Protein AF-A0A7S2M1K3-F1 (afdb_monomer_lite)

Secondary structure (DSSP, 8-state):
-----------------------------------------SHHHHHHHHHHHHT--HHHHHHHHTS-HHHHHHHHHTT--SGGGHHHHHHHHHHHHHHHHHHHHHT--HHHHHHHHHHHHHHHHHHHHHHHHHHHHHHHHHTT------HHHHHHHHHHHHHHHHHHHHHHHHHHHHHHHHHHHHHT-

Foldseek 3Di:
DDDDDDDDDDDDDDDDDDDDDDDDDDDDDDPPPPPPPPPQQDPLLVLLVVCVVVVASPVSVVVLVVDDPVVLLVSLLSLAVDDVRCVRSLVSLQSVLVNLLVVLVVLPPLVVSVVSVVSNCVNCVVVLVVLVVVLVVVVVVVVPDDDDDDPVSVSSVSSNVSVVSSVVSNVVSVVVVVVVVVVVVVVVD

pLDDT: mean 80.87, std 21.19, range [33.31, 97.69]

Organism: NCBI:txid267567

Sequence (189 aa):
DDADNNAGNTSEEVSDEATQAQTDEVEPTKATKRRKVVHHRSKLADLLQNCSDEGSYSEVTRYLSSMGPSSIDVEISSLCYGAHDLDDGLHLLHLASLWLVEACESNQSFEAVNAYLHRFLHVHSNIIIQIDTDVKEDDEKENLTEDEEDPQKLKLKEFAHTIAQLRQKQKAASNRLQGKMQHTICLLR

Structure (mmCIF, N/CA/C/O backbone):
data_AF-A0A7S2M1K3-F1
#
_entry.id   AF-A0A7S2M1K3-F1
#
loop_
_atom_site.group_PDB
_atom_site.id
_atom_site.type_symbol
_atom_site.label_atom_id
_atom_site.label_alt_id
_atom_site.label_comp_id
_atom_site.label_asym_id
_atom_site.label_entity_id
_atom_site.label_seq_id
_atom_site.pdbx_PDB_ins_code
_atom_site.Cartn_x
_atom_site.Cartn_y
_atom_site.Cartn_z
_atom_site.occupancy
_atom_site.B_iso_or_equiv
_atom_site.auth_seq_id
_atom_site.auth_comp_id
_atom_site.auth_asym_id
_atom_site.auth_atom_id
_atom_site.pdbx_PDB_model_num
ATOM 1 N N . ASP A 1 1 ? 27.995 -61.660 18.990 1.00 45.41 1 ASP A N 1
ATOM 2 C CA . ASP A 1 1 ? 27.008 -62.723 19.239 1.00 45.41 1 ASP A CA 1
ATOM 3 C C . ASP A 1 1 ? 25.721 -62.002 19.615 1.00 45.41 1 ASP A C 1
ATOM 5 O O . ASP A 1 1 ? 25.680 -61.429 20.691 1.00 45.41 1 ASP A O 1
ATOM 9 N N . ASP A 1 2 ? 24.778 -61.701 18.723 1.00 49.31 2 ASP A N 1
ATOM 10 C CA . ASP A 1 2 ? 24.209 -62.502 17.634 1.00 49.31 2 ASP A CA 1
ATOM 11 C C . ASP A 1 2 ? 24.162 -61.779 16.274 1.00 49.31 2 ASP A C 1
ATOM 13 O O . ASP A 1 2 ? 24.132 -60.551 16.188 1.00 49.31 2 ASP A O 1
ATOM 17 N N . ALA A 1 3 ? 24.162 -62.589 15.216 1.00 49.06 3 ALA A N 1
ATOM 18 C CA . ALA A 1 3 ? 24.036 -62.236 13.808 1.00 49.06 3 ALA A CA 1
ATOM 19 C C . ALA A 1 3 ? 22.765 -62.885 13.228 1.00 49.06 3 ALA A C 1
ATOM 21 O O . ALA A 1 3 ? 22.447 -63.994 13.632 1.00 49.06 3 ALA A O 1
ATOM 22 N N . ASP A 1 4 ? 22.096 -62.207 12.287 1.00 54.78 4 ASP A N 1
ATOM 23 C CA . ASP A 1 4 ? 21.253 -62.750 11.193 1.00 54.78 4 ASP A CA 1
ATOM 24 C C . ASP A 1 4 ? 20.706 -61.527 10.413 1.00 54.78 4 ASP A C 1
ATOM 26 O O . ASP A 1 4 ? 20.073 -60.662 11.008 1.00 54.78 4 ASP A O 1
ATOM 30 N N . ASN A 1 5 ? 21.024 -61.201 9.152 1.00 46.12 5 ASN A N 1
ATOM 31 C CA . ASN A 1 5 ? 21.181 -61.948 7.897 1.00 46.12 5 ASN A CA 1
ATOM 32 C C . ASN A 1 5 ? 19.859 -62.562 7.390 1.00 46.12 5 ASN A C 1
ATOM 34 O O . ASN A 1 5 ? 19.462 -63.603 7.886 1.00 46.12 5 ASN A O 1
ATOM 38 N N . ASN A 1 6 ? 19.213 -61.959 6.372 1.00 49.00 6 ASN A N 1
ATOM 39 C CA . ASN A 1 6 ? 18.696 -62.707 5.211 1.00 49.00 6 ASN A CA 1
ATOM 40 C C . ASN A 1 6 ? 18.251 -61.812 4.027 1.00 49.00 6 ASN A C 1
ATOM 42 O O . ASN A 1 6 ? 17.693 -60.732 4.205 1.00 49.00 6 ASN A O 1
ATOM 46 N N . ALA A 1 7 ? 18.514 -62.348 2.835 1.00 42.06 7 ALA A N 1
ATOM 47 C CA . ALA A 1 7 ? 18.326 -61.902 1.453 1.00 42.06 7 ALA A CA 1
ATOM 48 C C . ALA A 1 7 ? 16.846 -61.651 1.058 1.00 42.06 7 ALA A C 1
ATOM 50 O O . ALA A 1 7 ? 15.939 -62.091 1.751 1.00 42.06 7 ALA A O 1
ATOM 51 N N . GLY A 1 8 ? 16.474 -60.946 -0.019 1.00 36.59 8 GLY A N 1
ATOM 52 C CA . GLY A 1 8 ? 17.084 -60.829 -1.348 1.00 36.59 8 GLY A CA 1
ATOM 53 C C . GLY A 1 8 ? 16.521 -61.897 -2.305 1.00 36.59 8 GLY A C 1
ATOM 54 O O . GLY A 1 8 ? 16.973 -63.033 -2.246 1.00 36.59 8 GLY A O 1
ATOM 55 N N . ASN A 1 9 ? 15.549 -61.538 -3.163 1.00 41.50 9 ASN A N 1
ATOM 56 C CA . ASN A 1 9 ? 15.177 -62.261 -4.402 1.00 41.50 9 ASN A CA 1
ATOM 57 C C . ASN A 1 9 ? 14.326 -61.308 -5.306 1.00 41.50 9 ASN A C 1
ATOM 59 O O . ASN A 1 9 ? 13.315 -60.827 -4.800 1.00 41.50 9 ASN A O 1
ATOM 63 N N . THR A 1 10 ? 14.707 -60.765 -6.485 1.00 39.47 10 THR A N 1
ATOM 64 C CA . THR A 1 10 ? 14.913 -61.330 -7.863 1.00 39.47 10 THR A CA 1
ATOM 65 C C . THR A 1 10 ? 13.768 -62.244 -8.336 1.00 39.47 10 THR A C 1
ATOM 67 O O . THR A 1 10 ? 13.364 -63.092 -7.551 1.00 39.47 10 THR A O 1
ATOM 70 N N . SER A 1 11 ? 13.152 -62.208 -9.533 1.00 42.38 11 SER A N 1
ATOM 71 C CA . SER A 1 11 ? 13.219 -61.509 -10.850 1.00 42.38 11 SER A CA 1
ATOM 72 C C . SER A 1 11 ? 11.851 -61.808 -11.564 1.00 42.38 11 SER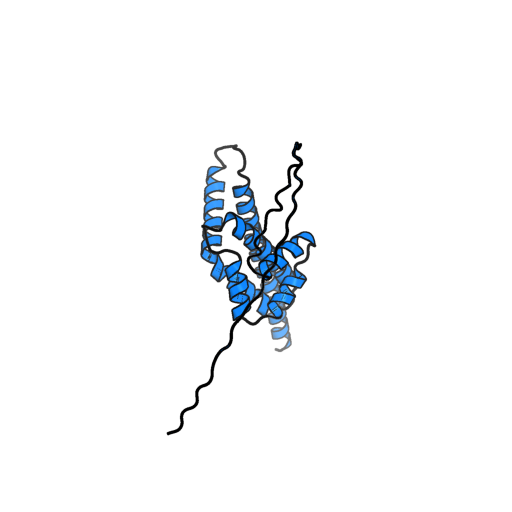 A C 1
ATOM 74 O O . SER A 1 11 ? 11.141 -62.678 -11.072 1.00 42.38 11 SER A O 1
ATOM 76 N N . GLU A 1 12 ? 11.297 -61.119 -12.580 1.00 39.78 12 GLU A N 1
ATOM 77 C CA . GLU A 1 12 ? 11.575 -61.073 -14.046 1.00 39.78 12 GLU A CA 1
ATOM 78 C C . GLU A 1 12 ? 10.248 -61.228 -14.857 1.00 39.78 12 GLU A C 1
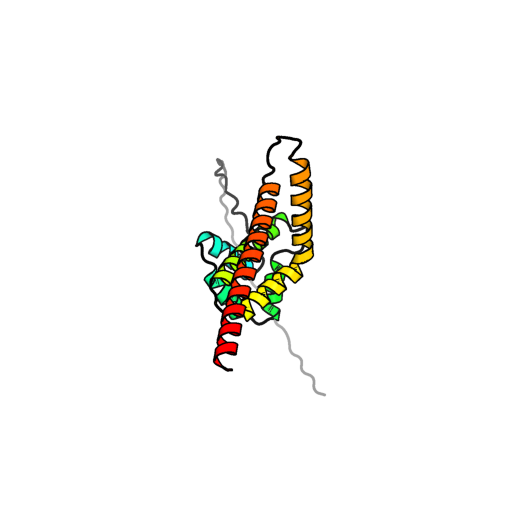ATOM 80 O O . GLU A 1 12 ? 9.238 -61.607 -14.274 1.00 39.78 12 GLU A O 1
ATOM 85 N N . GLU A 1 13 ? 10.317 -60.980 -16.184 1.00 38.31 13 GLU A N 1
ATOM 86 C CA . GLU A 1 13 ? 9.308 -61.084 -17.288 1.00 38.31 13 GLU A CA 1
ATOM 87 C C . GLU A 1 13 ? 8.465 -59.809 -17.552 1.00 38.31 13 GLU A C 1
ATOM 89 O O . GLU A 1 13 ? 7.648 -59.422 -16.724 1.00 38.31 13 GLU A O 1
ATOM 94 N N . VAL A 1 14 ? 8.640 -58.968 -18.595 1.00 41.59 14 VAL A N 1
ATOM 95 C CA . VAL A 1 14 ? 8.961 -59.038 -20.055 1.00 41.59 14 VAL A CA 1
ATOM 96 C C . VAL A 1 14 ? 7.827 -59.569 -20.949 1.00 41.59 14 VAL A C 1
ATOM 98 O O . VAL A 1 14 ? 7.481 -60.738 -20.832 1.00 41.59 14 VAL A O 1
ATOM 101 N N . SER A 1 15 ? 7.319 -58.711 -21.861 1.00 37.47 15 SER A N 1
ATOM 102 C CA . SER A 1 15 ? 6.839 -58.935 -23.264 1.00 37.47 15 SER A CA 1
ATOM 103 C C . SER A 1 15 ? 6.013 -57.698 -23.710 1.00 37.47 15 SER A C 1
ATOM 105 O O . SER A 1 15 ? 4.974 -57.429 -23.114 1.00 37.47 15 SER A O 1
ATOM 107 N N . ASP A 1 16 ? 6.534 -56.737 -24.486 1.00 34.78 16 ASP A N 1
ATOM 108 C CA . ASP A 1 16 ? 6.567 -56.626 -25.968 1.00 34.78 16 ASP A CA 1
ATOM 109 C C . ASP A 1 16 ? 5.233 -56.879 -26.708 1.00 34.78 16 ASP A C 1
ATOM 111 O O . ASP A 1 16 ? 4.761 -58.006 -26.730 1.00 34.78 16 ASP A O 1
ATOM 115 N N . GLU A 1 17 ? 4.656 -55.848 -27.357 1.00 34.38 17 GLU A N 1
ATOM 116 C CA . GLU A 1 17 ? 4.595 -55.736 -28.835 1.00 34.38 17 GLU A CA 1
ATOM 117 C C . GLU A 1 17 ? 3.976 -54.405 -29.333 1.00 34.38 17 GLU A C 1
ATOM 119 O O . GLU A 1 17 ? 3.130 -53.781 -28.693 1.00 34.38 17 GLU A O 1
ATOM 124 N N . ALA A 1 18 ? 4.457 -53.970 -30.499 1.00 39.91 18 ALA A N 1
ATOM 125 C CA . ALA A 1 18 ? 4.274 -52.676 -31.154 1.00 39.91 18 ALA A CA 1
ATOM 126 C C . ALA A 1 18 ? 3.024 -52.585 -32.058 1.00 39.91 18 ALA A C 1
ATOM 128 O O . ALA A 1 18 ? 2.452 -53.607 -32.423 1.00 39.91 18 ALA A O 1
ATOM 129 N N . THR A 1 19 ? 2.656 -51.373 -32.516 1.00 33.31 19 THR A N 1
ATOM 130 C CA . THR A 1 19 ? 2.552 -51.006 -33.957 1.00 33.31 19 THR A CA 1
ATOM 131 C C . THR A 1 19 ? 2.156 -49.525 -34.141 1.00 33.31 19 THR A C 1
ATOM 133 O O . THR A 1 19 ? 1.244 -49.014 -33.497 1.00 33.31 19 THR A O 1
ATOM 136 N N . GLN A 1 20 ? 2.889 -48.851 -35.035 1.00 38.69 20 GLN A N 1
ATOM 137 C CA . GLN A 1 20 ? 2.790 -47.456 -35.488 1.00 38.69 20 GLN A CA 1
ATOM 138 C C . GLN A 1 20 ? 1.609 -47.190 -36.441 1.00 38.69 20 GLN A C 1
ATOM 140 O O . GLN A 1 20 ? 1.227 -48.073 -37.202 1.00 38.69 20 GLN A O 1
ATOM 145 N N . ALA A 1 21 ? 1.185 -45.923 -36.543 1.00 36.41 21 ALA A N 1
ATOM 146 C CA . ALA A 1 21 ? 0.900 -45.285 -37.836 1.00 36.41 21 ALA A CA 1
ATOM 147 C C . ALA A 1 21 ? 1.012 -43.748 -37.734 1.00 36.41 21 ALA A C 1
ATOM 149 O O . ALA A 1 21 ? 0.275 -43.105 -36.989 1.00 36.41 21 ALA A O 1
ATOM 150 N N . GLN A 1 22 ? 1.963 -43.190 -38.487 1.00 39.72 22 GLN A N 1
ATOM 151 C CA . GLN A 1 22 ? 2.106 -41.772 -38.834 1.00 39.72 22 GLN A CA 1
ATOM 152 C C . GLN A 1 22 ? 1.090 -41.363 -39.910 1.00 39.72 22 GLN A C 1
ATOM 154 O O . GLN A 1 22 ? 0.815 -42.162 -40.800 1.00 39.72 22 GLN A O 1
ATOM 159 N N . THR A 1 23 ? 0.686 -40.088 -39.905 1.00 33.38 23 THR A N 1
ATOM 160 C CA . THR A 1 23 ? 0.590 -39.248 -41.118 1.00 33.38 23 THR A CA 1
ATOM 161 C C . THR A 1 23 ? 0.742 -37.772 -40.729 1.00 33.38 23 THR A C 1
ATOM 163 O O . THR A 1 23 ? -0.056 -37.259 -39.944 1.00 33.38 23 THR A O 1
ATOM 166 N N . ASP A 1 24 ? 1.773 -37.140 -41.294 1.00 37.25 24 ASP A N 1
ATOM 167 C CA . ASP A 1 24 ? 2.001 -35.695 -41.477 1.00 37.25 24 ASP A CA 1
ATOM 168 C C . ASP A 1 24 ? 0.841 -35.059 -42.305 1.00 37.25 24 ASP A C 1
ATOM 170 O O . ASP A 1 24 ? 0.094 -35.789 -42.951 1.00 37.25 24 ASP A O 1
ATOM 174 N N . GLU A 1 25 ? 0.559 -33.755 -42.416 1.00 39.44 25 GLU A N 1
ATOM 175 C CA . GLU A 1 25 ? 1.263 -32.505 -42.114 1.00 39.44 25 GLU A CA 1
ATOM 176 C C . GLU A 1 25 ? 0.277 -31.304 -42.289 1.00 39.44 25 GLU A C 1
ATOM 178 O O . GLU A 1 25 ? -0.800 -31.450 -42.871 1.00 39.44 25 GLU A O 1
ATOM 183 N N . VAL A 1 26 ? 0.739 -30.104 -41.902 1.00 36.81 26 VAL A N 1
ATOM 184 C CA . VAL A 1 26 ? 0.336 -28.731 -42.317 1.00 36.81 26 VAL A CA 1
ATOM 185 C C . VAL A 1 26 ? -0.639 -27.925 -41.425 1.00 36.81 26 VAL A C 1
ATOM 187 O O . VAL A 1 26 ? -1.862 -28.032 -41.483 1.00 36.81 26 VAL A O 1
ATOM 190 N N . GLU A 1 27 ? -0.030 -27.011 -40.658 1.00 41.44 27 GLU A N 1
ATOM 191 C CA . GLU A 1 27 ? -0.608 -25.855 -39.950 1.00 41.44 27 GLU A CA 1
ATOM 192 C C . GLU A 1 27 ? -1.258 -24.795 -40.879 1.00 41.44 27 GLU A C 1
ATOM 194 O O . GLU A 1 27 ? -0.915 -24.683 -42.056 1.00 41.44 27 GLU A O 1
ATOM 199 N N . PRO A 1 28 ? -2.115 -23.909 -40.328 1.00 39.38 28 PRO A N 1
ATOM 200 C CA . PRO A 1 28 ? -1.608 -22.559 -40.054 1.00 39.38 28 PRO A CA 1
ATOM 201 C C . PRO A 1 28 ? -1.960 -22.049 -38.643 1.00 39.38 28 PRO A C 1
ATOM 203 O O . PRO A 1 28 ? -3.125 -21.853 -38.289 1.00 39.38 28 PRO A O 1
ATOM 206 N N . THR A 1 29 ? -0.914 -21.807 -37.846 1.00 46.12 29 THR A N 1
ATOM 207 C CA . THR A 1 29 ? -0.680 -20.561 -37.095 1.00 46.12 29 THR A CA 1
ATOM 208 C C . THR A 1 29 ? -1.875 -19.934 -36.366 1.00 46.12 29 THR A C 1
ATOM 210 O O . THR A 1 29 ? -2.303 -18.809 -36.635 1.00 46.12 29 THR A O 1
ATOM 213 N N . LYS A 1 30 ? -2.344 -20.589 -35.299 1.00 45.06 30 LYS A N 1
ATOM 214 C CA . LYS A 1 30 ? -3.005 -19.862 -34.205 1.00 45.06 30 LYS A CA 1
ATOM 215 C C . LYS A 1 30 ? -1.935 -19.404 -33.232 1.00 45.06 30 LYS A C 1
ATOM 217 O O . LYS A 1 30 ? -1.436 -20.200 -32.444 1.00 45.06 30 LYS A O 1
ATOM 222 N N . ALA A 1 31 ? -1.599 -18.116 -33.304 1.00 47.28 31 ALA A N 1
ATOM 223 C CA . ALA A 1 31 ? -0.771 -17.427 -32.325 1.00 47.28 31 ALA A CA 1
ATOM 224 C C . ALA A 1 31 ? -1.296 -17.731 -30.915 1.00 47.28 31 ALA A C 1
ATOM 226 O O . ALA A 1 31 ? -2.274 -17.149 -30.439 1.00 47.28 31 ALA A O 1
ATOM 227 N N . THR A 1 32 ? -0.660 -18.693 -30.256 1.00 44.38 32 THR A N 1
ATOM 228 C CA . THR A 1 32 ? -0.863 -18.983 -28.850 1.00 44.38 32 THR A CA 1
ATOM 229 C C . THR A 1 32 ? -0.366 -17.752 -28.118 1.00 44.38 32 THR A C 1
ATOM 231 O O . THR A 1 32 ? 0.837 -17.521 -28.000 1.00 44.38 32 THR A O 1
ATOM 234 N N . LYS A 1 33 ? -1.306 -16.910 -27.669 1.00 55.00 33 LYS A N 1
ATOM 235 C CA . LYS A 1 33 ? -1.029 -15.881 -26.669 1.00 55.00 33 LYS A CA 1
ATOM 236 C C . LYS A 1 33 ? -0.370 -16.609 -25.507 1.00 55.00 33 LYS A C 1
ATOM 238 O O . LYS A 1 33 ? -1.047 -17.298 -24.745 1.00 55.00 33 LYS A O 1
ATOM 243 N N . ARG A 1 34 ? 0.959 -16.524 -25.429 1.00 48.03 34 ARG A N 1
ATOM 244 C CA . ARG A 1 34 ? 1.731 -17.018 -24.297 1.00 48.03 34 ARG A CA 1
ATOM 245 C C . ARG A 1 34 ? 1.161 -16.293 -23.091 1.00 48.03 34 ARG A C 1
ATOM 247 O O . ARG A 1 34 ? 1.357 -15.090 -22.944 1.00 48.03 34 ARG A O 1
ATOM 254 N N . ARG A 1 35 ? 0.365 -17.005 -22.294 1.00 49.69 35 ARG A N 1
ATO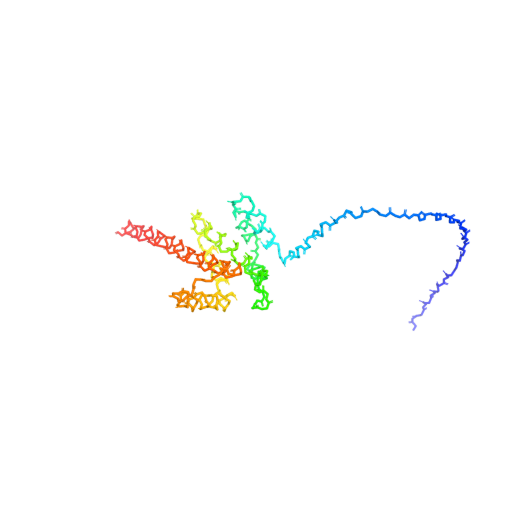M 255 C CA . ARG A 1 35 ? -0.121 -16.520 -21.008 1.00 49.69 35 ARG A CA 1
ATOM 256 C C . ARG A 1 35 ? 1.145 -16.186 -20.230 1.00 49.69 35 ARG A C 1
ATOM 258 O O . ARG A 1 35 ? 1.927 -17.092 -19.952 1.00 49.69 35 ARG A O 1
ATOM 265 N N . LYS A 1 36 ? 1.412 -14.892 -20.025 1.00 51.31 36 LYS A N 1
ATOM 266 C CA . LYS A 1 36 ? 2.575 -14.433 -19.264 1.00 51.31 36 LYS A CA 1
ATOM 267 C C . LYS A 1 36 ? 2.454 -15.132 -17.913 1.00 51.31 36 LYS A C 1
ATOM 269 O O . LYS A 1 36 ? 1.464 -14.933 -17.214 1.00 51.31 36 LYS A O 1
ATOM 274 N N . VAL A 1 37 ? 3.366 -16.058 -17.633 1.00 46.16 37 VAL A N 1
ATOM 275 C CA . VAL A 1 37 ? 3.412 -16.752 -16.348 1.00 46.16 37 VAL A CA 1
ATOM 276 C C . VAL A 1 37 ? 3.859 -15.688 -15.361 1.00 46.16 37 VAL A C 1
ATOM 278 O O . VAL A 1 37 ? 5.041 -15.369 -15.282 1.00 46.16 37 VAL A O 1
ATOM 281 N N . VAL A 1 38 ? 2.893 -15.041 -14.713 1.00 53.75 38 VAL A N 1
ATOM 282 C CA . VAL A 1 38 ? 3.161 -14.107 -13.627 1.00 53.75 38 VAL A CA 1
ATOM 283 C C . VAL A 1 38 ? 3.592 -14.985 -12.467 1.00 53.75 38 VAL A C 1
ATOM 285 O O . VAL A 1 38 ? 2.783 -15.722 -11.904 1.00 53.75 38 VAL A O 1
ATOM 288 N N . HIS A 1 39 ? 4.894 -15.015 -12.188 1.00 54.97 39 HIS A N 1
ATOM 289 C CA . HIS A 1 39 ? 5.384 -15.706 -11.009 1.00 54.97 39 HIS A CA 1
ATOM 290 C C . HIS A 1 39 ? 4.995 -14.854 -9.808 1.00 54.97 39 HIS A C 1
ATOM 292 O O . HIS A 1 39 ? 5.652 -13.882 -9.447 1.00 54.97 39 HIS A O 1
ATOM 298 N N . HIS A 1 40 ? 3.857 -15.213 -9.249 1.00 61.16 40 HIS A N 1
ATOM 299 C CA . HIS A 1 40 ? 3.340 -14.739 -7.989 1.00 61.16 40 HIS A CA 1
ATOM 300 C C . HIS A 1 40 ? 4.415 -14.923 -6.905 1.00 61.16 40 HIS A C 1
ATOM 302 O O . HIS A 1 40 ? 4.827 -16.042 -6.590 1.00 61.16 40 HIS A O 1
ATOM 308 N N . ARG A 1 41 ? 5.003 -13.799 -6.471 1.00 80.88 41 ARG A N 1
ATOM 309 C CA . ARG A 1 41 ? 6.214 -13.746 -5.623 1.00 80.88 41 ARG A CA 1
ATOM 310 C C . ARG A 1 41 ? 5.929 -14.152 -4.189 1.00 80.88 41 ARG A C 1
ATOM 312 O O . ARG A 1 41 ? 6.794 -14.683 -3.499 1.00 80.88 41 ARG A O 1
ATOM 319 N N . SER A 1 42 ? 4.711 -13.878 -3.756 1.00 92.31 42 SER A N 1
ATOM 320 C CA . SER A 1 42 ? 4.221 -14.132 -2.419 1.00 92.31 42 SER A CA 1
ATOM 321 C C . SER A 1 42 ? 2.703 -14.035 -2.426 1.00 92.31 42 SER A C 1
ATOM 323 O O . SER A 1 42 ? 2.110 -13.449 -3.332 1.00 92.31 42 SER A O 1
ATOM 325 N N . LYS A 1 43 ? 2.053 -14.589 -1.406 1.00 94.38 43 LYS A N 1
ATOM 326 C CA . LYS A 1 43 ? 0.591 -14.552 -1.336 1.00 94.38 43 LYS A CA 1
ATOM 327 C C . LYS A 1 43 ? 0.074 -13.120 -1.159 1.00 94.38 43 LYS A C 1
ATOM 329 O O . LYS A 1 43 ? -1.024 -12.814 -1.621 1.00 94.38 43 LYS A O 1
ATOM 334 N N . LEU A 1 44 ? 0.856 -12.235 -0.535 1.00 95.88 44 LEU A N 1
ATOM 335 C CA . LEU A 1 44 ? 0.551 -10.808 -0.483 1.00 95.88 44 LEU A CA 1
ATOM 336 C C . LEU A 1 44 ? 0.534 -10.182 -1.881 1.00 95.88 44 LEU A C 1
ATOM 338 O O . LEU A 1 44 ? -0.394 -9.436 -2.185 1.00 95.88 44 LEU A O 1
ATOM 342 N N . ALA A 1 45 ? 1.519 -10.490 -2.730 1.00 95.06 45 ALA A N 1
ATOM 343 C CA . ALA A 1 45 ? 1.571 -9.972 -4.098 1.00 95.06 45 ALA A CA 1
ATOM 344 C C . ALA A 1 45 ? 0.323 -10.373 -4.904 1.00 95.06 45 ALA A C 1
ATOM 346 O O . ALA A 1 45 ? -0.229 -9.559 -5.642 1.00 95.06 45 ALA A O 1
ATOM 347 N N . ASP A 1 46 ? -0.158 -11.597 -4.703 1.00 94.06 46 ASP A N 1
ATOM 348 C CA . ASP A 1 46 ? -1.313 -12.145 -5.420 1.00 94.06 46 ASP A CA 1
ATOM 349 C C . ASP A 1 46 ? -2.599 -11.462 -4.989 1.00 94.06 46 ASP A C 1
ATOM 351 O O . ASP A 1 46 ? -3.406 -11.052 -5.820 1.00 94.06 46 ASP A O 1
ATOM 355 N N . LEU A 1 47 ? -2.768 -11.295 -3.676 1.00 95.69 47 LEU A N 1
ATOM 356 C CA . LEU A 1 47 ? -3.912 -10.586 -3.123 1.00 95.69 47 LEU A CA 1
ATOM 357 C C . LEU A 1 47 ? -3.934 -9.130 -3.580 1.00 95.69 47 LEU A C 1
ATOM 359 O O . LEU A 1 47 ? -4.996 -8.641 -3.943 1.00 95.69 47 LEU A O 1
ATOM 363 N N . LEU A 1 48 ? -2.783 -8.453 -3.611 1.00 95.50 48 LEU A N 1
ATOM 364 C CA . LEU A 1 48 ? -2.691 -7.075 -4.096 1.00 95.50 48 LEU A CA 1
ATOM 365 C C . LEU A 1 48 ? -3.134 -6.954 -5.558 1.00 95.50 48 LEU A C 1
ATOM 367 O O . LEU A 1 48 ? -3.894 -6.045 -5.879 1.00 95.50 48 LEU A O 1
ATOM 371 N N . GLN A 1 49 ? -2.702 -7.871 -6.425 1.00 93.81 49 GLN A N 1
ATOM 372 C CA . GLN A 1 49 ? -3.103 -7.869 -7.835 1.00 93.81 49 GLN A CA 1
ATOM 373 C C . GLN A 1 49 ? -4.603 -8.135 -7.995 1.00 93.81 49 GLN A C 1
ATOM 375 O O . GLN A 1 49 ? -5.285 -7.361 -8.656 1.00 93.81 49 GLN A O 1
ATOM 380 N N . ASN A 1 50 ? -5.134 -9.158 -7.322 1.00 93.00 50 ASN A N 1
ATOM 381 C CA . ASN A 1 50 ? -6.559 -9.492 -7.403 1.00 93.00 50 ASN A CA 1
ATOM 382 C C . ASN A 1 50 ? -7.446 -8.358 -6.854 1.00 93.00 50 ASN A C 1
ATOM 384 O O . ASN A 1 50 ? -8.451 -7.996 -7.459 1.00 93.00 50 ASN A O 1
ATOM 388 N N . CYS A 1 51 ? -7.050 -7.745 -5.735 1.00 92.50 51 CYS A N 1
ATOM 389 C CA . CYS A 1 51 ? -7.776 -6.625 -5.130 1.00 92.50 51 CYS A CA 1
ATOM 390 C C . CYS A 1 51 ? -7.745 -5.362 -6.002 1.00 92.50 51 CYS A C 1
ATOM 392 O O . CYS A 1 51 ? -8.682 -4.565 -5.956 1.00 92.50 51 CYS A O 1
ATOM 394 N N . SER A 1 52 ? -6.691 -5.172 -6.804 1.00 89.88 52 SER A N 1
ATOM 395 C CA . SER A 1 52 ? -6.618 -4.060 -7.756 1.00 89.88 52 SER A CA 1
ATOM 396 C C . SER A 1 52 ? -7.705 -4.150 -8.827 1.00 89.88 52 SER A C 1
ATOM 398 O O . SER A 1 52 ? -8.197 -3.113 -9.269 1.00 89.88 52 SER A O 1
ATOM 400 N N . ASP A 1 53 ? -8.086 -5.363 -9.234 1.00 85.19 53 ASP A N 1
ATOM 401 C CA . ASP A 1 53 ? -9.154 -5.582 -10.213 1.00 85.19 53 ASP A CA 1
ATOM 402 C C . ASP A 1 53 ? -10.548 -5.373 -9.590 1.00 85.19 53 ASP A C 1
ATOM 404 O O . ASP A 1 53 ? -11.472 -4.904 -10.256 1.00 85.19 53 ASP A O 1
ATOM 408 N N . GLU A 1 54 ? -10.700 -5.692 -8.300 1.00 84.94 54 GLU A N 1
ATOM 409 C CA . GLU A 1 54 ? -11.968 -5.596 -7.559 1.00 84.94 54 GLU A CA 1
ATOM 410 C C . GLU A 1 54 ? -12.212 -4.220 -6.909 1.00 84.94 54 GLU A C 1
ATOM 412 O O . GLU A 1 54 ? -13.349 -3.880 -6.577 1.00 84.94 54 GLU A O 1
ATOM 417 N N . GLY A 1 55 ? -11.165 -3.406 -6.743 1.00 85.50 55 GLY A N 1
ATOM 418 C CA . GLY A 1 55 ? -11.245 -2.040 -6.218 1.00 85.50 55 GLY A CA 1
ATOM 419 C C . GLY A 1 55 ? -11.360 -1.925 -4.692 1.00 85.50 55 GLY A C 1
ATOM 420 O O . GLY A 1 55 ? -11.758 -0.869 -4.200 1.00 85.50 55 GLY A O 1
ATOM 421 N N . SER A 1 56 ? -11.031 -2.976 -3.933 1.00 92.88 56 SER A N 1
ATOM 422 C CA . SER A 1 56 ? -10.929 -2.923 -2.466 1.00 92.88 56 SER A CA 1
ATOM 423 C C . SER A 1 56 ? -9.810 -3.818 -1.953 1.00 92.88 56 SER A C 1
ATOM 425 O O . SER A 1 56 ? -9.705 -4.973 -2.347 1.00 92.88 56 SER A O 1
ATOM 427 N N . TYR A 1 57 ? -9.038 -3.319 -0.988 1.00 95.50 57 TYR A N 1
ATOM 428 C CA . TYR A 1 57 ? -7.927 -4.042 -0.364 1.00 95.50 57 TYR A CA 1
ATOM 429 C C . TYR A 1 57 ? -8.241 -4.557 1.053 1.00 95.50 57 TYR A C 1
ATOM 431 O O . TYR A 1 57 ? -7.344 -4.856 1.855 1.00 95.50 57 TYR A O 1
ATOM 439 N N . SER A 1 58 ? -9.524 -4.685 1.397 1.00 93.06 58 SER A N 1
ATOM 440 C CA . SER A 1 58 ? -9.953 -5.187 2.710 1.00 93.06 58 SER A CA 1
ATOM 441 C C . SER A 1 58 ? -9.440 -6.608 2.999 1.00 93.06 58 SER A C 1
ATOM 443 O O . SER A 1 58 ? -9.024 -6.906 4.126 1.00 93.06 58 SER A O 1
ATOM 445 N N . GLU A 1 59 ? -9.371 -7.464 1.976 1.00 94.38 59 GLU A N 1
ATOM 446 C CA . GLU A 1 59 ? -8.842 -8.825 2.092 1.00 94.38 59 GLU A CA 1
ATOM 447 C C . GLU A 1 59 ? -7.340 -8.856 2.394 1.00 94.38 59 GLU A C 1
ATOM 449 O O . GLU A 1 59 ? -6.899 -9.686 3.190 1.00 94.38 59 GLU A O 1
ATOM 454 N N . VAL A 1 60 ? -6.565 -7.913 1.848 1.00 96.25 60 VAL A N 1
ATOM 455 C CA . VAL A 1 60 ? -5.126 -7.769 2.134 1.00 96.25 60 VAL A CA 1
ATOM 456 C C . VAL A 1 60 ? -4.905 -7.469 3.614 1.00 96.25 60 VAL A C 1
ATOM 458 O O . VAL A 1 60 ? -4.102 -8.122 4.284 1.00 96.25 60 VAL A O 1
ATOM 461 N N . THR A 1 61 ? -5.674 -6.522 4.156 1.00 95.25 61 THR A N 1
ATOM 462 C CA . THR A 1 61 ? -5.606 -6.163 5.580 1.00 95.25 61 THR A CA 1
ATOM 463 C C . THR A 1 61 ? -5.967 -7.356 6.463 1.00 95.25 61 THR A C 1
ATOM 465 O O . THR A 1 61 ? -5.284 -7.639 7.450 1.00 95.25 61 THR A O 1
ATOM 468 N N . ARG A 1 62 ? -7.015 -8.100 6.088 1.00 95.44 62 ARG A N 1
ATOM 469 C CA . ARG A 1 62 ? -7.426 -9.315 6.797 1.00 95.44 62 ARG A CA 1
ATOM 470 C C . ARG A 1 62 ? -6.337 -10.386 6.749 1.00 95.44 62 ARG A C 1
ATOM 472 O O . ARG A 1 62 ? -6.036 -10.973 7.787 1.00 95.44 62 ARG A O 1
ATOM 479 N N . TYR A 1 63 ? -5.732 -10.613 5.585 1.00 97.00 63 TYR A N 1
ATOM 480 C CA . TYR A 1 63 ? -4.639 -11.564 5.412 1.00 97.00 63 TYR A CA 1
ATOM 481 C C . TYR A 1 63 ? -3.473 -11.242 6.348 1.00 97.00 63 TYR A C 1
ATOM 483 O O . TYR A 1 63 ? -3.131 -12.071 7.190 1.00 97.00 63 TYR A O 1
ATOM 491 N N . LEU A 1 64 ? -2.946 -10.017 6.302 1.00 96.50 64 LEU A N 1
ATOM 492 C CA . LEU A 1 64 ? -1.820 -9.612 7.147 1.00 96.50 64 LEU A CA 1
ATOM 493 C C . LEU A 1 64 ? -2.152 -9.652 8.641 1.00 96.50 64 LEU A C 1
ATOM 495 O O . LEU A 1 64 ? -1.312 -10.057 9.440 1.00 96.50 64 LEU A O 1
ATOM 499 N N . SER A 1 65 ? -3.386 -9.319 9.032 1.00 95.38 65 SER A N 1
ATOM 500 C CA . SER A 1 65 ? -3.812 -9.401 10.438 1.00 95.38 65 SER A CA 1
ATOM 501 C C . SER A 1 65 ? -3.822 -10.828 11.003 1.00 95.38 65 SER A C 1
ATOM 503 O O . SER A 1 65 ? -3.734 -11.009 12.215 1.00 95.38 65 SER A O 1
ATOM 505 N N . SER A 1 66 ? -3.915 -11.842 10.136 1.00 96.81 66 SER A N 1
ATOM 506 C CA . SER A 1 66 ? -3.889 -13.255 10.532 1.00 96.81 66 SER A CA 1
ATOM 507 C C . SER A 1 66 ? -2.473 -13.819 10.688 1.00 96.81 66 SER A C 1
ATOM 509 O O . SER A 1 66 ? -2.302 -14.939 11.170 1.00 96.81 66 SER A O 1
ATOM 511 N N . MET A 1 67 ? -1.457 -13.057 10.277 1.00 96.06 67 MET A N 1
ATOM 512 C CA . MET A 1 67 ? -0.069 -13.499 10.217 1.00 96.06 67 MET A CA 1
ATOM 513 C C . MET A 1 67 ? 0.742 -13.028 11.423 1.00 96.06 67 MET A C 1
ATOM 515 O O . MET A 1 67 ? 0.485 -11.986 12.024 1.00 96.06 67 MET A O 1
ATOM 519 N N . GLY A 1 68 ? 1.780 -13.797 11.753 1.00 96.56 68 GLY A N 1
ATOM 520 C CA . GLY A 1 68 ? 2.784 -13.379 12.727 1.00 96.56 68 GLY A CA 1
ATOM 521 C C . GLY A 1 68 ? 3.721 -12.301 12.156 1.00 96.56 68 GLY A C 1
ATOM 522 O O . GLY A 1 68 ? 3.955 -12.286 10.944 1.00 96.56 68 GLY A O 1
ATOM 523 N N . PRO A 1 69 ? 4.332 -11.447 13.001 1.00 94.81 69 PRO A N 1
ATOM 524 C CA . PRO A 1 69 ? 5.198 -10.350 12.555 1.00 94.81 69 PRO A CA 1
ATOM 525 C C . PRO A 1 69 ? 6.327 -10.770 11.603 1.00 94.81 69 PRO A C 1
ATOM 527 O O . PRO A 1 69 ? 6.587 -10.081 10.623 1.00 94.81 69 PRO A O 1
ATOM 530 N N . SER A 1 70 ? 6.966 -11.920 11.845 1.00 96.19 70 SER A N 1
ATOM 531 C CA . SER A 1 70 ? 8.031 -12.443 10.975 1.00 96.19 70 SER A CA 1
ATOM 532 C C . SER A 1 70 ? 7.526 -12.825 9.584 1.00 96.19 70 SER A C 1
ATOM 534 O O . SER A 1 70 ? 8.229 -12.637 8.600 1.00 96.19 70 SER A O 1
ATOM 536 N N . SER A 1 71 ? 6.308 -13.356 9.481 1.00 96.50 71 SER A N 1
ATOM 537 C CA . SER A 1 71 ? 5.725 -13.714 8.188 1.00 96.50 71 SER A CA 1
ATOM 538 C C . SER A 1 71 ? 5.311 -12.466 7.411 1.00 96.50 71 SER A C 1
ATOM 540 O O . SER A 1 71 ? 5.550 -12.393 6.212 1.00 96.50 71 SER A O 1
ATOM 542 N N . ILE A 1 72 ? 4.755 -11.465 8.101 1.00 96.62 72 ILE A N 1
ATOM 543 C CA . ILE A 1 72 ? 4.443 -10.153 7.513 1.00 96.62 72 ILE A CA 1
ATOM 544 C C . ILE A 1 72 ? 5.708 -9.509 6.951 1.00 96.62 72 ILE A C 1
ATOM 546 O O . ILE A 1 72 ? 5.687 -8.949 5.860 1.00 96.62 72 ILE A O 1
ATOM 550 N N . ASP A 1 73 ? 6.814 -9.615 7.682 1.00 96.38 73 ASP A N 1
ATOM 551 C CA . ASP A 1 73 ? 8.093 -9.104 7.224 1.00 96.38 73 ASP A CA 1
ATOM 552 C C . ASP A 1 73 ? 8.542 -9.740 5.896 1.00 96.38 73 ASP A C 1
ATOM 554 O O . ASP A 1 73 ? 8.875 -9.032 4.944 1.00 96.38 73 ASP A O 1
ATOM 558 N N . VAL A 1 74 ? 8.500 -11.071 5.808 1.00 95.56 74 VAL A N 1
ATOM 559 C CA . VAL A 1 74 ? 8.866 -11.795 4.582 1.00 95.56 74 VAL A CA 1
ATOM 560 C C . VAL A 1 74 ? 7.971 -11.384 3.413 1.00 95.56 74 VAL A C 1
ATOM 562 O O . VAL A 1 74 ? 8.481 -11.085 2.335 1.00 95.56 74 VAL A O 1
ATOM 565 N N . GLU A 1 75 ? 6.657 -11.310 3.628 1.00 96.69 75 GLU A N 1
ATOM 566 C CA . GLU A 1 75 ? 5.694 -10.895 2.603 1.00 96.69 75 GLU A CA 1
ATOM 567 C C . GLU A 1 75 ? 5.978 -9.470 2.108 1.00 96.69 75 GLU A C 1
ATOM 569 O O . GLU A 1 75 ? 6.114 -9.256 0.905 1.00 96.69 75 GLU A O 1
ATOM 574 N N . ILE A 1 76 ? 6.150 -8.502 3.016 1.00 96.44 76 ILE A N 1
ATOM 575 C CA . ILE A 1 76 ? 6.445 -7.107 2.651 1.00 96.44 76 ILE A CA 1
ATOM 576 C C . ILE A 1 76 ? 7.796 -7.002 1.936 1.00 96.44 76 ILE A C 1
ATOM 578 O O . ILE A 1 76 ? 7.907 -6.281 0.945 1.00 96.44 76 ILE A O 1
ATOM 582 N N . SER A 1 77 ? 8.815 -7.725 2.402 1.00 95.19 77 SER A N 1
ATOM 583 C CA . SER A 1 77 ? 10.152 -7.699 1.799 1.00 95.19 77 SER A CA 1
ATOM 584 C C . SER A 1 77 ? 10.184 -8.339 0.412 1.00 95.19 77 SER A C 1
ATOM 586 O O . SER A 1 77 ? 10.935 -7.899 -0.449 1.00 95.19 77 SER A O 1
ATOM 588 N N . SER A 1 78 ? 9.334 -9.337 0.165 1.00 95.00 78 SER A N 1
ATOM 589 C CA . SER A 1 78 ? 9.242 -10.030 -1.127 1.00 95.00 78 SER A CA 1
ATOM 590 C C . SER A 1 78 ? 8.599 -9.214 -2.256 1.00 95.00 78 SER A C 1
ATOM 592 O O . SER A 1 78 ? 8.635 -9.640 -3.410 1.00 95.00 78 SER A O 1
ATOM 594 N N . LEU A 1 79 ? 8.007 -8.050 -1.952 1.00 95.00 79 LEU A N 1
ATOM 595 C CA . LEU A 1 79 ? 7.357 -7.208 -2.961 1.00 95.00 79 LEU A CA 1
ATOM 596 C C . LEU A 1 79 ? 8.358 -6.665 -3.992 1.00 95.00 79 LEU A C 1
ATOM 598 O O . LEU A 1 79 ? 8.019 -6.554 -5.168 1.00 95.00 79 LEU A O 1
ATOM 602 N N . CYS A 1 80 ? 9.584 -6.356 -3.565 1.00 94.81 80 CYS A N 1
ATOM 603 C CA . CYS A 1 80 ? 10.654 -5.857 -4.425 1.00 94.81 80 CYS A CA 1
ATOM 604 C C . CYS A 1 80 ? 12.019 -6.233 -3.834 1.00 94.81 80 CYS A C 1
ATOM 606 O O . CYS A 1 80 ? 12.287 -5.941 -2.668 1.00 94.81 80 CYS A O 1
ATOM 608 N N . TYR A 1 81 ? 12.891 -6.850 -4.635 1.00 91.69 81 TYR A N 1
ATOM 609 C CA . TYR A 1 81 ? 14.229 -7.283 -4.204 1.00 91.69 81 TYR A CA 1
ATOM 610 C C . TYR A 1 81 ? 15.331 -6.237 -4.446 1.00 91.69 81 TYR A C 1
ATOM 612 O O . TYR A 1 81 ? 16.509 -6.496 -4.187 1.00 91.69 81 TYR A O 1
ATOM 620 N N . GLY A 1 82 ? 14.968 -5.041 -4.914 1.00 87.62 82 GLY A N 1
ATOM 621 C CA . GLY A 1 82 ? 15.874 -3.914 -5.132 1.00 87.62 82 GLY A CA 1
ATOM 622 C C . GLY A 1 82 ? 15.834 -3.383 -6.568 1.00 87.62 82 GLY A C 1
ATOM 623 O O . GLY A 1 82 ? 14.932 -3.696 -7.335 1.00 87.62 82 GLY A O 1
ATOM 624 N N . ALA A 1 83 ? 16.830 -2.580 -6.954 1.00 86.19 83 ALA A N 1
ATOM 625 C CA . ALA A 1 83 ? 16.823 -1.860 -8.235 1.00 86.19 83 ALA A CA 1
ATOM 626 C C . ALA A 1 83 ? 16.856 -2.775 -9.476 1.00 86.19 83 ALA A C 1
ATOM 628 O O . ALA A 1 83 ? 16.320 -2.421 -10.519 1.00 86.19 83 ALA A O 1
ATOM 629 N N . HIS A 1 84 ? 17.446 -3.968 -9.363 1.00 87.00 84 HIS A N 1
ATOM 630 C CA . HIS A 1 84 ? 17.480 -4.962 -10.446 1.00 87.00 84 HIS A CA 1
ATOM 631 C C . HIS A 1 84 ? 16.107 -5.580 -10.749 1.00 87.00 84 HIS A C 1
ATOM 633 O O . HIS A 1 84 ? 15.938 -6.255 -11.757 1.00 87.00 84 HIS A O 1
ATOM 639 N N . ASP A 1 85 ? 15.159 -5.378 -9.842 1.00 89.06 85 ASP A N 1
ATOM 640 C CA . ASP A 1 85 ? 13.834 -5.972 -9.828 1.00 89.06 85 ASP A CA 1
ATOM 641 C C . ASP A 1 85 ? 12.736 -4.900 -9.949 1.00 89.06 85 ASP A C 1
ATOM 643 O O . ASP A 1 85 ? 11.557 -5.135 -9.687 1.00 89.06 85 ASP A O 1
ATOM 647 N N . LEU A 1 86 ? 13.134 -3.682 -10.324 1.00 87.69 86 LEU A N 1
ATOM 648 C CA . LEU A 1 86 ? 12.269 -2.518 -10.256 1.00 87.69 86 LEU A CA 1
ATOM 649 C C . LEU A 1 86 ? 11.093 -2.608 -11.231 1.00 87.69 86 LEU A C 1
ATOM 651 O O . LEU A 1 86 ? 10.006 -2.185 -10.873 1.00 87.69 86 LEU A O 1
ATOM 655 N N . ASP A 1 87 ? 11.251 -3.199 -12.413 1.00 85.94 87 ASP A N 1
ATOM 656 C CA . ASP A 1 87 ? 10.172 -3.231 -13.411 1.00 85.94 87 ASP A CA 1
ATOM 657 C C . ASP A 1 87 ? 8.923 -3.978 -12.919 1.00 85.94 87 ASP A C 1
ATOM 659 O O . ASP A 1 87 ? 7.795 -3.494 -13.059 1.00 85.94 87 ASP A O 1
ATOM 663 N N . ASP A 1 88 ? 9.124 -5.145 -12.310 1.00 86.38 88 ASP A N 1
ATOM 664 C CA . ASP A 1 88 ? 8.043 -5.962 -11.759 1.00 86.38 88 ASP A CA 1
ATOM 665 C C . ASP A 1 88 ? 7.712 -5.548 -10.311 1.00 86.38 88 ASP A C 1
ATOM 667 O O . ASP A 1 88 ? 6.543 -5.502 -9.918 1.00 86.38 88 ASP A O 1
ATOM 671 N N . GLY A 1 89 ? 8.732 -5.212 -9.514 1.00 92.38 89 GLY A N 1
ATOM 672 C CA . GLY A 1 89 ? 8.588 -4.820 -8.114 1.00 92.38 89 GLY A CA 1
ATOM 673 C C . GLY A 1 89 ? 7.891 -3.472 -7.937 1.00 92.38 89 GLY A C 1
ATOM 674 O O . GLY A 1 89 ? 7.064 -3.331 -7.039 1.00 92.38 89 GLY A O 1
ATOM 675 N N . LEU A 1 90 ? 8.136 -2.494 -8.816 1.00 94.25 90 LEU A N 1
ATOM 676 C CA . LEU A 1 90 ? 7.507 -1.167 -8.763 1.00 94.25 90 LEU A CA 1
ATOM 677 C C . LEU A 1 90 ? 5.985 -1.263 -8.820 1.00 94.25 90 LEU A C 1
ATOM 679 O O . LEU A 1 90 ? 5.296 -0.577 -8.068 1.00 94.25 90 LEU A O 1
ATOM 683 N N . HIS A 1 91 ? 5.457 -2.137 -9.677 1.00 93.69 91 HIS A N 1
ATOM 684 C CA . HIS A 1 91 ? 4.018 -2.345 -9.767 1.00 93.69 91 HIS A CA 1
ATOM 685 C C . HIS A 1 91 ? 3.444 -2.845 -8.433 1.00 93.69 91 HIS A C 1
ATOM 687 O O . HIS A 1 91 ? 2.454 -2.303 -7.945 1.00 93.69 91 HIS A O 1
ATOM 693 N N . LEU A 1 92 ? 4.102 -3.814 -7.791 1.00 95.25 92 LEU A N 1
ATOM 694 C CA . LEU A 1 92 ? 3.685 -4.330 -6.485 1.00 95.25 92 LEU A CA 1
ATOM 695 C C . LEU A 1 92 ? 3.822 -3.291 -5.367 1.00 95.25 92 LEU A C 1
ATOM 697 O O . LEU A 1 92 ? 2.942 -3.199 -4.512 1.00 95.25 92 LEU A O 1
ATOM 701 N N . LEU A 1 93 ? 4.886 -2.484 -5.381 1.00 96.44 93 LEU A N 1
ATOM 702 C CA . LEU A 1 93 ? 5.057 -1.371 -4.444 1.00 96.44 93 LEU A CA 1
ATOM 703 C C . LEU A 1 93 ? 3.947 -0.330 -4.611 1.00 96.44 93 LEU A C 1
ATOM 705 O O . LEU A 1 93 ? 3.447 0.199 -3.614 1.00 96.44 93 LEU A O 1
ATOM 709 N N . HIS A 1 94 ? 3.529 -0.062 -5.849 1.00 96.25 94 HIS A N 1
ATOM 710 C CA . HIS A 1 94 ? 2.421 0.837 -6.132 1.00 96.25 94 HIS A CA 1
ATOM 711 C C . HIS A 1 94 ? 1.099 0.297 -5.579 1.00 96.25 94 HIS A C 1
ATOM 713 O O . HIS A 1 94 ? 0.443 1.000 -4.809 1.00 96.25 94 HIS A O 1
ATOM 719 N N . LEU A 1 95 ? 0.753 -0.962 -5.865 1.00 96.31 95 LEU A N 1
ATOM 720 C CA . LEU A 1 95 ? -0.452 -1.595 -5.318 1.00 96.31 95 LEU A CA 1
ATOM 721 C C . LEU A 1 95 ? -0.436 -1.639 -3.784 1.00 96.31 95 LEU A C 1
ATOM 723 O O . LEU A 1 95 ? -1.428 -1.302 -3.140 1.00 96.31 95 LEU A O 1
ATOM 727 N N . ALA A 1 96 ? 0.703 -1.983 -3.178 1.00 97.31 96 ALA A N 1
ATOM 728 C CA . ALA A 1 96 ? 0.853 -1.974 -1.725 1.00 97.31 96 ALA A CA 1
ATOM 729 C C . ALA A 1 96 ? 0.656 -0.568 -1.136 1.00 97.31 96 ALA A C 1
ATOM 731 O O . ALA A 1 96 ? 0.049 -0.417 -0.076 1.00 97.31 96 ALA A O 1
ATOM 732 N N . SER A 1 97 ? 1.119 0.472 -1.832 1.00 97.50 97 SER A N 1
ATOM 733 C CA . SER A 1 97 ? 0.916 1.862 -1.414 1.00 97.50 97 SER A CA 1
ATOM 734 C C . SER A 1 97 ? -0.553 2.286 -1.510 1.00 97.50 97 SER A C 1
ATOM 736 O O . SER A 1 97 ? -1.040 2.952 -0.597 1.00 97.50 97 SER A O 1
ATOM 738 N N . LEU A 1 98 ? -1.280 1.857 -2.549 1.00 96.88 98 LEU A N 1
ATOM 739 C CA . LEU A 1 98 ? -2.730 2.072 -2.670 1.00 96.88 98 LEU A CA 1
ATOM 740 C C . LEU A 1 98 ? -3.505 1.359 -1.555 1.00 96.88 98 LEU A C 1
ATOM 742 O O . LEU A 1 98 ? -4.373 1.958 -0.921 1.00 96.88 98 LEU A O 1
ATOM 746 N N . TRP A 1 99 ? -3.139 0.114 -1.246 1.00 97.25 99 TRP A N 1
ATOM 747 C CA . TRP A 1 99 ? -3.693 -0.596 -0.095 1.00 97.25 99 TRP A CA 1
ATOM 748 C C . TRP A 1 99 ? -3.434 0.159 1.217 1.00 97.25 99 TRP A C 1
ATOM 750 O O . TRP A 1 99 ? -4.353 0.332 2.015 1.00 97.25 99 TRP A O 1
ATOM 760 N N . LEU A 1 100 ? -2.211 0.647 1.453 1.00 97.25 100 LEU A N 1
ATOM 761 C CA . LEU A 1 100 ? -1.884 1.405 2.666 1.00 97.25 100 LEU A CA 1
ATOM 762 C C . LEU A 1 100 ? -2.652 2.731 2.746 1.00 97.25 100 LEU A C 1
ATOM 764 O O . LEU A 1 100 ? -3.010 3.158 3.847 1.00 97.25 100 LEU A O 1
ATOM 768 N N . VAL A 1 101 ? -2.935 3.368 1.606 1.00 96.56 101 VAL A N 1
ATOM 769 C CA . VAL A 1 101 ? -3.821 4.537 1.516 1.00 96.56 101 VAL A CA 1
ATOM 770 C C . VAL A 1 101 ? -5.224 4.166 1.998 1.00 96.56 101 VAL A C 1
ATOM 772 O O . VAL A 1 101 ? -5.713 4.796 2.939 1.00 96.56 101 VAL A O 1
ATOM 775 N N . GLU A 1 102 ? -5.828 3.112 1.442 1.00 95.69 102 GLU A N 1
ATOM 776 C CA . GLU A 1 102 ? -7.155 2.624 1.852 1.00 95.69 102 GLU A CA 1
ATOM 777 C C . GLU A 1 102 ? -7.174 2.247 3.343 1.00 95.69 102 GLU A C 1
ATOM 779 O O . GLU A 1 102 ? -8.062 2.654 4.097 1.00 95.69 102 GLU A O 1
ATOM 784 N N . ALA A 1 103 ? -6.153 1.527 3.812 1.00 95.12 103 ALA A N 1
ATOM 785 C CA . ALA A 1 103 ? -6.031 1.113 5.204 1.00 95.12 103 ALA A CA 1
ATOM 786 C C . ALA A 1 103 ? -5.971 2.321 6.155 1.00 95.12 103 ALA A C 1
ATOM 788 O O . ALA A 1 103 ? -6.635 2.317 7.197 1.00 95.12 103 ALA A O 1
ATOM 789 N N . CYS A 1 104 ? -5.249 3.385 5.783 1.00 94.44 104 CYS A N 1
ATOM 790 C CA . CYS A 1 104 ? -5.200 4.634 6.546 1.00 94.44 104 CYS A CA 1
ATOM 791 C C . CYS A 1 104 ? -6.565 5.346 6.603 1.00 94.44 104 CYS A C 1
ATOM 793 O O . CYS A 1 104 ? -6.884 5.981 7.614 1.00 94.44 104 CYS A O 1
ATOM 795 N N . GLU A 1 105 ? -7.377 5.239 5.549 1.00 93.12 105 GLU A N 1
ATOM 796 C CA . GLU A 1 105 ? -8.715 5.839 5.466 1.00 93.12 105 GLU A CA 1
ATOM 797 C C . GLU A 1 105 ? -9.807 5.027 6.165 1.00 93.12 105 GLU A C 1
ATOM 799 O O . GLU A 1 105 ? -10.793 5.602 6.637 1.00 93.12 105 GLU A O 1
ATOM 804 N N . SER A 1 106 ? -9.622 3.709 6.282 1.00 91.06 106 SER A N 1
ATOM 805 C CA . SER A 1 106 ? -10.568 2.799 6.942 1.00 91.06 106 SER A CA 1
ATOM 806 C C . SER A 1 106 ? -10.786 3.137 8.421 1.00 91.06 106 SER A C 1
ATOM 808 O O . SER A 1 106 ? -11.846 2.871 8.988 1.00 91.06 106 SER A O 1
ATOM 810 N N . ASN A 1 107 ? -9.799 3.785 9.052 1.00 84.62 107 ASN A N 1
ATOM 811 C CA . ASN A 1 107 ? -9.801 4.179 10.465 1.00 84.62 107 ASN A CA 1
ATOM 812 C C . ASN A 1 107 ? -9.865 2.996 11.436 1.00 84.62 107 ASN A C 1
ATOM 814 O O . ASN A 1 107 ? -10.217 3.174 12.604 1.00 84.62 107 ASN A O 1
ATOM 818 N N . GLN A 1 108 ? -9.518 1.805 10.958 1.00 87.56 108 GLN A N 1
ATOM 819 C CA . GLN A 1 108 ? -9.461 0.582 11.740 1.00 87.56 108 GLN A CA 1
ATOM 820 C C . GLN A 1 108 ? -8.005 0.217 12.024 1.00 87.56 108 GLN A C 1
ATOM 822 O O . GLN A 1 108 ? -7.110 0.550 11.252 1.00 87.56 108 GLN A O 1
ATOM 827 N N . SER A 1 109 ? -7.769 -0.445 13.159 1.00 89.88 109 SER A N 1
ATOM 828 C CA . SER A 1 109 ? -6.472 -1.047 13.499 1.00 89.88 109 SER A CA 1
ATOM 829 C C . SER A 1 109 ? -5.264 -0.115 13.295 1.00 89.88 109 SER A C 1
ATOM 831 O O . SER A 1 109 ? -4.245 -0.526 12.747 1.00 89.88 109 SER A O 1
ATOM 833 N N . PHE A 1 110 ? -5.370 1.146 13.738 1.00 91.75 110 PHE A N 1
ATOM 834 C CA . PHE A 1 110 ? -4.374 2.201 13.482 1.00 91.75 110 PHE A CA 1
ATOM 835 C C . PHE A 1 110 ? -2.943 1.808 13.879 1.00 91.75 110 PHE A C 1
ATOM 837 O O . PHE A 1 110 ? -1.988 2.169 13.197 1.00 91.75 110 PHE A O 1
ATOM 844 N N . GLU A 1 111 ? -2.785 1.058 14.969 1.00 93.94 111 GLU A N 1
ATOM 845 C CA . GLU A 1 111 ? -1.485 0.548 15.410 1.00 93.94 111 GLU A CA 1
ATOM 846 C C . GLU A 1 111 ? -0.892 -0.449 14.404 1.00 93.94 111 GLU A C 1
ATOM 848 O O . GLU A 1 111 ? 0.243 -0.273 13.963 1.00 93.94 111 GLU A O 1
ATOM 853 N N . ALA A 1 112 ? -1.682 -1.436 13.970 1.00 95.19 112 ALA A N 1
ATOM 854 C CA . ALA A 1 112 ? -1.252 -2.432 12.992 1.00 95.19 112 ALA A CA 1
ATOM 855 C C . ALA A 1 112 ? -0.940 -1.793 11.631 1.00 95.19 112 ALA A C 1
ATOM 857 O O . ALA A 1 112 ? 0.114 -2.054 11.060 1.00 95.19 112 ALA A O 1
ATOM 858 N N . VAL A 1 113 ? -1.803 -0.892 11.147 1.00 95.44 113 VAL A N 1
ATOM 859 C CA . VAL A 1 113 ? -1.590 -0.185 9.873 1.00 95.44 113 VAL A CA 1
ATOM 860 C C . VAL A 1 113 ? -0.304 0.644 9.908 1.00 95.44 113 VAL A C 1
ATOM 862 O O . VAL A 1 113 ? 0.475 0.594 8.959 1.00 95.44 113 VAL A O 1
ATOM 865 N N . ASN A 1 114 ? -0.019 1.353 11.007 1.00 95.50 114 ASN A N 1
ATOM 866 C CA . ASN A 1 114 ? 1.251 2.075 11.138 1.00 95.50 114 ASN A CA 1
ATOM 867 C C . ASN A 1 114 ? 2.456 1.136 11.227 1.00 95.50 114 ASN A C 1
ATOM 869 O O . ASN A 1 114 ? 3.512 1.474 10.697 1.00 95.50 114 ASN A O 1
ATOM 873 N N . ALA A 1 115 ? 2.320 -0.029 11.863 1.00 96.69 115 ALA A N 1
ATOM 874 C CA . ALA A 1 115 ? 3.386 -1.024 11.887 1.00 96.69 115 ALA A CA 1
ATOM 875 C C . ALA A 1 115 ? 3.691 -1.551 10.473 1.00 96.69 115 ALA A C 1
ATOM 877 O O . ALA A 1 115 ? 4.860 -1.635 10.091 1.00 96.69 115 ALA A O 1
ATOM 878 N N . TYR A 1 116 ? 2.657 -1.831 9.672 1.00 97.38 116 TYR A N 1
ATOM 879 C CA . TYR A 1 116 ? 2.810 -2.251 8.275 1.00 97.38 116 TYR A CA 1
ATOM 880 C C . TYR A 1 116 ? 3.445 -1.154 7.426 1.00 97.38 116 TYR A C 1
ATOM 882 O O . TYR A 1 116 ? 4.419 -1.415 6.723 1.00 97.38 116 TYR A O 1
ATOM 890 N N . LEU A 1 117 ? 2.952 0.081 7.550 1.00 96.62 117 LEU A N 1
ATOM 891 C CA . LEU A 1 117 ? 3.506 1.243 6.862 1.00 96.62 117 LEU A CA 1
ATOM 892 C C . LEU A 1 117 ? 4.981 1.450 7.213 1.00 96.62 117 LEU A C 1
ATOM 894 O O . LEU A 1 117 ? 5.813 1.612 6.324 1.00 96.62 117 LEU A O 1
ATOM 898 N N . HIS A 1 118 ? 5.322 1.419 8.502 1.00 96.38 118 HIS A N 1
ATOM 899 C CA . HIS A 1 118 ? 6.701 1.563 8.950 1.00 96.38 118 HIS A CA 1
ATOM 900 C C . HIS A 1 118 ? 7.585 0.463 8.362 1.00 96.38 118 HIS A C 1
ATOM 902 O O . HIS A 1 118 ? 8.674 0.754 7.870 1.00 96.38 118 HIS A O 1
ATOM 908 N N . ARG A 1 119 ? 7.126 -0.797 8.373 1.00 97.12 119 ARG A N 1
ATOM 909 C CA . ARG A 1 119 ? 7.910 -1.898 7.809 1.00 97.12 119 ARG A CA 1
ATOM 910 C C . ARG A 1 119 ? 8.102 -1.748 6.302 1.00 97.12 119 ARG A C 1
ATOM 912 O O . ARG A 1 119 ? 9.231 -1.883 5.842 1.00 97.12 119 ARG A O 1
ATOM 919 N N . PHE A 1 120 ? 7.038 -1.423 5.571 1.00 97.69 120 PHE A N 1
ATOM 920 C CA . PHE A 1 120 ? 7.075 -1.166 4.132 1.00 97.69 120 PHE A CA 1
ATOM 921 C C . PHE A 1 120 ? 8.094 -0.078 3.780 1.00 97.69 120 PHE A C 1
ATOM 923 O O . PHE A 1 120 ? 8.995 -0.314 2.978 1.00 97.69 120 PHE A O 1
ATOM 930 N N . LEU A 1 121 ? 8.006 1.081 4.439 1.00 96.69 121 LEU A N 1
ATOM 931 C CA . LEU A 1 121 ? 8.921 2.196 4.203 1.00 96.69 121 LEU A CA 1
ATOM 932 C C . LEU A 1 121 ? 10.355 1.853 4.589 1.00 96.69 121 LEU A C 1
ATOM 934 O O . LEU A 1 121 ? 11.280 2.267 3.906 1.00 96.69 121 LEU A O 1
ATOM 938 N N . HIS A 1 122 ? 10.556 1.111 5.675 1.00 96.69 122 HIS A N 1
ATOM 939 C CA . HIS A 1 122 ? 11.892 0.740 6.117 1.00 96.69 122 HIS A CA 1
ATOM 940 C C . HIS A 1 122 ? 12.592 -0.164 5.098 1.00 96.69 122 HIS A C 1
ATOM 942 O O . HIS A 1 122 ? 13.706 0.145 4.675 1.00 96.69 122 HIS A O 1
ATOM 948 N N . VAL A 1 123 ? 11.928 -1.246 4.676 1.00 96.50 123 VAL A N 1
ATOM 949 C CA . VAL A 1 123 ? 12.504 -2.229 3.747 1.00 96.50 123 VAL A CA 1
ATOM 950 C C . VAL A 1 123 ? 12.728 -1.629 2.359 1.00 96.50 123 VAL A C 1
ATOM 952 O O . VAL A 1 123 ? 13.784 -1.839 1.768 1.00 96.50 123 VAL A O 1
ATOM 955 N N . HIS A 1 124 ? 11.782 -0.825 1.870 1.00 96.44 124 HIS A N 1
ATOM 956 C CA . HIS A 1 124 ? 11.820 -0.273 0.510 1.00 96.44 124 HIS A CA 1
ATOM 957 C C . HIS A 1 124 ? 12.351 1.165 0.441 1.00 96.44 124 HIS A C 1
ATOM 959 O O . HIS A 1 124 ? 12.288 1.797 -0.612 1.00 96.44 124 HIS A O 1
ATOM 965 N N . SER A 1 125 ? 12.903 1.685 1.544 1.00 95.69 125 SER A N 1
ATOM 966 C CA . SER A 1 125 ? 13.369 3.077 1.678 1.00 95.69 125 SER A CA 1
ATOM 967 C C . SER A 1 125 ? 14.326 3.500 0.570 1.00 95.69 125 SER A C 1
ATOM 969 O O . SER A 1 125 ? 14.114 4.533 -0.058 1.00 95.69 125 SER A O 1
ATOM 971 N N . ASN A 1 126 ? 15.352 2.691 0.303 1.00 95.00 126 ASN A N 1
ATOM 972 C CA . ASN A 1 126 ? 16.364 2.996 -0.708 1.00 95.00 126 ASN A CA 1
ATOM 973 C C . ASN A 1 126 ? 15.747 3.164 -2.102 1.00 95.00 126 ASN A C 1
ATOM 975 O O . ASN A 1 126 ? 16.089 4.104 -2.812 1.00 95.00 126 ASN A O 1
ATOM 979 N N . ILE A 1 127 ? 14.805 2.288 -2.463 1.00 94.94 127 ILE A N 1
ATOM 980 C CA . ILE A 1 127 ? 14.120 2.329 -3.759 1.00 94.94 127 ILE A CA 1
ATOM 981 C C . ILE A 1 127 ? 13.204 3.547 -3.843 1.00 94.94 127 ILE A C 1
ATOM 983 O O . ILE A 1 127 ? 13.237 4.270 -4.830 1.00 94.94 127 ILE A O 1
ATOM 987 N N . ILE A 1 128 ? 12.438 3.829 -2.787 1.00 94.88 128 ILE A N 1
ATOM 988 C CA . ILE A 1 128 ? 11.546 4.995 -2.743 1.00 94.88 128 ILE A CA 1
ATOM 989 C C . ILE A 1 128 ? 12.339 6.303 -2.879 1.00 94.88 128 ILE A C 1
ATOM 991 O O . ILE A 1 128 ? 11.933 7.183 -3.632 1.00 94.88 128 ILE A O 1
ATOM 995 N N . ILE A 1 129 ? 13.469 6.432 -2.176 1.00 94.56 129 ILE A N 1
ATOM 996 C CA . ILE A 1 129 ? 14.329 7.625 -2.240 1.00 94.56 129 ILE A CA 1
ATOM 997 C C . ILE A 1 129 ? 14.944 7.782 -3.631 1.00 94.56 129 ILE A C 1
ATOM 999 O O . ILE A 1 129 ? 15.008 8.899 -4.143 1.00 94.56 129 ILE A O 1
ATOM 1003 N N . GLN A 1 130 ? 15.388 6.679 -4.237 1.00 93.44 130 GLN A N 1
ATOM 1004 C CA . GLN A 1 130 ? 15.933 6.696 -5.589 1.00 93.44 130 GLN A CA 1
ATOM 1005 C C . GLN A 1 130 ? 14.886 7.208 -6.586 1.00 93.44 130 GLN A C 1
ATOM 1007 O O . GLN A 1 130 ? 15.140 8.191 -7.269 1.00 93.44 130 GLN A O 1
ATOM 1012 N N . ILE A 1 131 ? 13.674 6.643 -6.567 1.00 92.62 131 ILE A N 1
ATOM 1013 C CA . ILE A 1 131 ? 12.579 7.069 -7.451 1.00 92.62 131 ILE A CA 1
ATOM 1014 C C . ILE A 1 131 ? 12.215 8.546 -7.232 1.00 92.62 131 ILE A C 1
ATOM 1016 O O . ILE A 1 131 ? 12.020 9.281 -8.193 1.00 92.62 131 ILE A O 1
ATOM 1020 N N . ASP A 1 132 ? 12.134 9.002 -5.978 1.00 92.50 132 ASP A N 1
ATOM 1021 C CA . ASP A 1 132 ? 11.838 10.407 -5.655 1.00 92.50 132 ASP A CA 1
ATOM 1022 C C . ASP A 1 132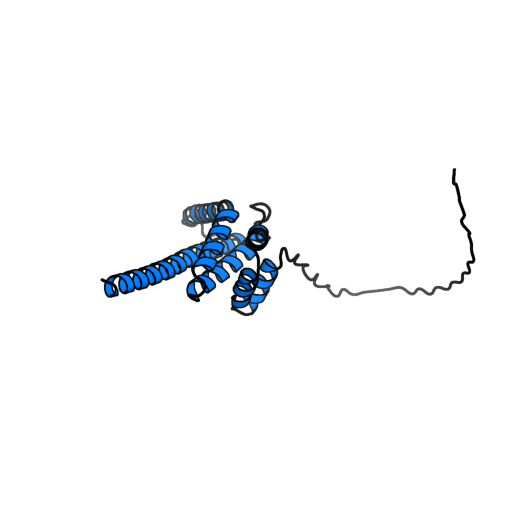 ? 12.934 11.368 -6.148 1.00 92.50 132 ASP A C 1
ATOM 1024 O O . ASP A 1 132 ? 12.647 12.521 -6.464 1.00 92.50 132 ASP A O 1
ATOM 1028 N N . THR A 1 133 ? 14.184 10.907 -6.221 1.00 92.88 133 THR A N 1
ATOM 1029 C CA . THR A 1 133 ? 15.297 11.688 -6.778 1.00 92.88 133 THR A CA 1
ATOM 1030 C C . THR A 1 133 ? 15.206 11.734 -8.300 1.00 92.88 133 THR A C 1
ATOM 1032 O O . THR A 1 133 ? 15.214 12.825 -8.866 1.00 92.88 133 THR A O 1
ATOM 1035 N N . ASP A 1 134 ? 15.020 10.577 -8.940 1.00 90.25 134 ASP A N 1
ATOM 1036 C CA . ASP A 1 134 ? 14.920 10.447 -10.397 1.00 90.25 134 ASP A CA 1
ATOM 1037 C C . ASP A 1 134 ? 13.766 11.302 -10.954 1.00 90.25 134 ASP A C 1
ATOM 1039 O O . ASP A 1 134 ? 13.948 12.063 -11.902 1.00 90.25 134 ASP A O 1
ATOM 1043 N N . VAL A 1 135 ? 12.593 11.271 -10.305 1.00 89.19 135 VAL A N 1
ATOM 1044 C CA . VAL A 1 135 ? 11.424 12.074 -10.709 1.00 89.19 135 VAL A CA 1
ATOM 1045 C C . VAL A 1 135 ? 11.695 13.582 -10.606 1.00 89.19 135 VAL A C 1
ATOM 1047 O O . VAL A 1 135 ? 11.283 14.336 -11.484 1.00 89.19 135 VAL A O 1
ATOM 1050 N N . LYS A 1 136 ? 12.410 14.044 -9.572 1.00 88.44 136 LYS A N 1
ATOM 1051 C CA . LYS A 1 136 ? 12.710 15.478 -9.396 1.00 88.44 136 LYS A CA 1
ATOM 1052 C C . LYS A 1 136 ? 13.730 15.994 -10.397 1.00 88.44 136 LYS A C 1
ATOM 1054 O O . LYS A 1 136 ? 13.549 17.083 -10.932 1.00 88.44 136 LYS A O 1
ATOM 1059 N N . GLU A 1 137 ? 14.794 15.232 -10.641 1.00 86.75 137 GLU A N 1
ATOM 1060 C CA . GLU A 1 137 ? 15.791 15.604 -11.649 1.00 86.75 137 GLU A CA 1
ATOM 1061 C C . GLU A 1 137 ? 15.172 15.705 -13.044 1.00 86.75 137 GLU A C 1
ATOM 1063 O O . GLU A 1 137 ? 15.610 16.500 -13.876 1.00 86.75 137 GLU A O 1
ATOM 1068 N N . ASP A 1 138 ? 14.153 14.895 -13.299 1.00 80.81 138 ASP A N 1
ATOM 1069 C CA . ASP A 1 138 ? 13.445 14.871 -14.562 1.00 80.81 138 ASP A CA 1
ATOM 1070 C C . ASP A 1 138 ? 12.465 16.036 -14.730 1.00 80.81 138 ASP A C 1
ATOM 1072 O O . ASP A 1 138 ? 12.402 16.600 -15.822 1.00 80.81 138 ASP A O 1
ATOM 1076 N N . ASP A 1 139 ? 11.763 16.453 -13.673 1.00 78.56 139 ASP A N 1
ATOM 1077 C CA . ASP A 1 139 ? 10.914 17.656 -13.693 1.00 78.56 139 ASP A CA 1
ATOM 1078 C C . ASP A 1 139 ? 11.744 18.936 -13.953 1.00 78.56 139 ASP A C 1
ATOM 1080 O O . ASP A 1 139 ? 11.285 19.889 -14.593 1.00 78.56 139 ASP A O 1
ATOM 1084 N N . GLU A 1 140 ? 13.002 18.965 -13.496 1.00 76.94 140 GLU A N 1
ATOM 1085 C CA . GLU A 1 140 ? 13.937 20.060 -13.784 1.00 76.94 140 GLU A CA 1
ATOM 1086 C C . GLU A 1 140 ? 14.384 20.079 -15.257 1.00 76.94 140 GLU A C 1
ATOM 1088 O O . GLU A 1 140 ? 14.592 21.155 -15.825 1.00 76.94 140 GLU A O 1
ATOM 1093 N N . LYS A 1 141 ? 14.494 18.906 -15.895 1.00 71.50 141 LYS A N 1
ATOM 1094 C CA . LYS A 1 141 ? 14.927 18.751 -17.296 1.00 71.50 141 LYS A CA 1
ATOM 1095 C C . LYS A 1 141 ? 13.778 18.915 -18.301 1.00 71.50 141 LYS A C 1
ATOM 1097 O O . LYS A 1 141 ? 13.996 19.486 -19.367 1.00 71.50 141 LYS A O 1
ATOM 1102 N N . GLU A 1 142 ? 12.558 18.488 -17.966 1.00 60.31 142 GLU A N 1
ATOM 1103 C CA . GLU A 1 142 ? 11.361 18.596 -18.828 1.00 60.31 142 GLU A CA 1
ATOM 1104 C C . GLU A 1 142 ? 10.952 20.047 -19.136 1.00 60.31 142 GLU A C 1
ATOM 1106 O O . GLU A 1 142 ? 10.307 20.301 -20.149 1.00 60.31 142 GLU A O 1
ATOM 1111 N N . ASN A 1 143 ? 11.401 21.033 -18.350 1.00 57.12 143 ASN A N 1
ATOM 1112 C CA . ASN A 1 143 ? 11.213 22.455 -18.674 1.00 57.12 143 ASN A CA 1
ATOM 1113 C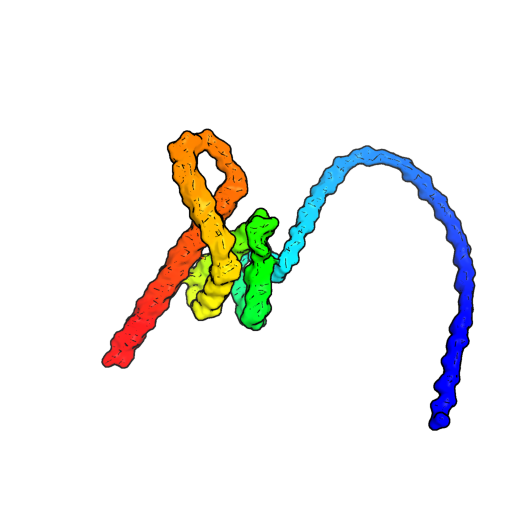 C . ASN A 1 143 ? 11.970 22.918 -19.942 1.00 57.12 143 ASN A C 1
ATOM 1115 O O . ASN A 1 143 ? 11.862 24.087 -20.320 1.00 57.12 143 ASN A O 1
ATOM 1119 N N . LEU A 1 144 ? 12.752 22.043 -20.590 1.00 57.00 144 LEU A N 1
ATOM 1120 C CA . LEU A 1 144 ? 13.608 22.383 -21.731 1.00 57.00 144 LEU A CA 1
ATOM 1121 C C . LEU A 1 144 ? 13.352 21.555 -23.005 1.00 57.00 144 LEU A C 1
ATOM 1123 O O . LEU A 1 144 ? 13.861 21.947 -24.055 1.00 57.00 144 LEU A O 1
ATOM 1127 N N . THR A 1 145 ? 12.570 20.470 -22.962 1.00 55.88 145 THR A N 1
ATOM 1128 C CA . THR A 1 145 ? 12.332 19.599 -24.133 1.00 55.88 145 THR A CA 1
ATOM 1129 C C . THR A 1 145 ? 10.942 18.953 -24.104 1.00 55.88 145 THR A C 1
ATOM 1131 O O . THR A 1 145 ? 10.642 18.174 -23.203 1.00 55.88 145 THR A O 1
ATOM 1134 N N . GLU A 1 146 ? 10.116 19.258 -25.110 1.00 55.50 146 GLU A N 1
ATOM 1135 C CA . GLU A 1 146 ? 8.864 18.555 -25.429 1.00 55.50 146 GLU A CA 1
ATOM 1136 C C . GLU A 1 146 ? 9.199 17.229 -26.139 1.00 55.50 146 GLU A C 1
ATOM 1138 O O . GLU A 1 146 ? 9.208 17.188 -27.364 1.00 55.50 146 GLU A O 1
ATOM 1143 N N . ASP A 1 147 ? 9.514 16.157 -25.408 1.00 55.84 147 ASP A N 1
ATOM 1144 C CA . ASP A 1 147 ? 9.747 14.836 -26.015 1.00 55.84 147 ASP A CA 1
ATOM 1145 C C . ASP A 1 147 ? 8.933 13.734 -25.318 1.00 55.84 147 ASP A C 1
ATOM 1147 O O . ASP A 1 147 ? 8.652 13.805 -24.122 1.00 55.84 147 ASP A O 1
ATOM 1151 N N . GLU A 1 148 ? 8.526 12.744 -26.121 1.00 62.66 148 GLU A N 1
ATOM 1152 C CA . GLU A 1 148 ? 7.662 11.598 -25.804 1.00 62.66 148 GLU A CA 1
ATOM 1153 C C . GLU A 1 148 ? 7.860 11.041 -24.381 1.00 62.66 148 GLU A C 1
ATOM 1155 O O . GLU A 1 148 ? 8.936 10.554 -24.031 1.00 62.66 148 GLU A O 1
ATOM 1160 N N . GLU A 1 149 ? 6.801 11.070 -23.561 1.00 70.50 149 GLU A N 1
ATOM 1161 C CA . GLU A 1 149 ? 6.831 10.500 -22.212 1.00 70.50 149 GLU A CA 1
ATOM 1162 C C . GLU A 1 149 ? 7.082 8.985 -22.274 1.00 70.50 149 GLU A C 1
ATOM 1164 O O . GLU A 1 149 ? 6.227 8.204 -22.701 1.00 70.50 149 GLU A O 1
ATOM 1169 N N . ASP A 1 150 ? 8.261 8.564 -21.813 1.00 82.38 150 ASP A N 1
ATOM 1170 C CA . ASP A 1 150 ? 8.591 7.154 -21.627 1.00 82.38 150 ASP A CA 1
ATOM 1171 C C . ASP A 1 150 ? 7.543 6.492 -20.698 1.00 82.38 150 ASP A C 1
ATOM 1173 O O . ASP A 1 150 ? 7.331 6.956 -19.568 1.00 82.38 150 ASP A O 1
ATOM 1177 N N . PRO A 1 151 ? 6.881 5.394 -21.113 1.00 83.31 151 PRO A N 1
ATOM 1178 C CA . PRO A 1 151 ? 5.892 4.697 -20.290 1.00 83.31 151 PRO A CA 1
ATOM 1179 C C . PRO A 1 151 ? 6.439 4.215 -18.937 1.00 83.31 151 PRO A C 1
ATOM 1181 O O . PRO A 1 151 ? 5.662 4.023 -17.999 1.00 83.31 151 PRO A O 1
ATOM 1184 N N . GLN A 1 152 ? 7.750 4.000 -18.802 1.00 84.31 152 GLN A N 1
ATOM 1185 C CA . GLN A 1 152 ? 8.365 3.662 -17.518 1.00 84.31 152 GLN A CA 1
ATOM 1186 C C . GLN A 1 152 ? 8.415 4.870 -16.578 1.00 84.31 152 GLN A C 1
ATOM 1188 O O . GLN A 1 152 ? 8.115 4.744 -15.388 1.00 84.31 152 GLN A O 1
ATOM 1193 N N . LYS A 1 153 ? 8.698 6.054 -17.121 1.00 85.50 153 LYS A N 1
ATOM 1194 C CA . LYS A 1 153 ? 8.721 7.315 -16.377 1.00 85.50 153 LYS A CA 1
ATOM 1195 C C . LYS A 1 153 ? 7.344 7.677 -15.831 1.00 85.50 153 LYS A C 1
ATOM 1197 O O . LYS A 1 153 ? 7.229 8.082 -14.674 1.00 85.50 153 LYS A O 1
ATOM 1202 N N . LEU A 1 154 ? 6.290 7.444 -16.615 1.00 87.50 154 LEU A N 1
ATOM 1203 C CA . LEU A 1 154 ? 4.915 7.660 -16.165 1.00 87.50 154 LEU A CA 1
ATOM 1204 C C . LEU A 1 154 ? 4.588 6.819 -14.919 1.00 87.50 154 LEU A C 1
ATOM 1206 O O . LEU A 1 154 ? 4.060 7.346 -13.942 1.00 87.50 154 LEU A O 1
ATOM 1210 N N . LYS A 1 155 ? 4.988 5.540 -14.895 1.00 91.06 155 LYS A N 1
ATOM 1211 C CA . LYS A 1 155 ? 4.787 4.658 -13.729 1.00 91.06 155 LYS A CA 1
ATOM 1212 C C . LYS A 1 155 ? 5.538 5.136 -12.487 1.00 91.06 155 LYS A C 1
ATOM 1214 O O . LYS A 1 155 ? 5.025 5.009 -11.377 1.00 91.06 155 LYS A O 1
ATOM 1219 N N . LEU A 1 156 ? 6.748 5.672 -12.658 1.00 91.69 156 LEU A N 1
ATOM 1220 C CA . LEU A 1 156 ? 7.532 6.235 -11.556 1.00 91.69 156 LEU A CA 1
ATOM 1221 C C . LEU A 1 156 ? 6.854 7.484 -10.980 1.00 91.69 156 LEU A C 1
ATOM 1223 O O . LEU A 1 156 ? 6.709 7.586 -9.760 1.00 91.69 156 LEU A O 1
ATOM 1227 N N . LYS A 1 157 ? 6.366 8.384 -11.846 1.00 91.50 157 LYS A N 1
ATOM 1228 C CA . LYS A 1 157 ? 5.582 9.563 -11.444 1.00 91.50 157 LYS A CA 1
ATOM 1229 C C . LYS A 1 157 ? 4.292 9.160 -10.718 1.00 91.50 157 LYS A C 1
ATOM 1231 O O . LYS A 1 157 ? 3.992 9.711 -9.659 1.00 91.50 157 LYS A O 1
ATOM 1236 N N . GLU A 1 158 ? 3.558 8.170 -11.228 1.00 93.06 158 GLU A N 1
ATOM 1237 C CA . GLU A 1 158 ? 2.358 7.625 -10.573 1.00 93.06 158 GLU A CA 1
ATOM 1238 C C . GLU A 1 158 ? 2.669 7.058 -9.185 1.00 93.06 158 GLU A C 1
ATOM 1240 O O . GLU A 1 158 ? 1.996 7.389 -8.208 1.00 93.06 158 GLU A O 1
ATOM 1245 N N . PHE A 1 159 ? 3.722 6.247 -9.068 1.00 95.12 159 PHE A N 1
ATOM 1246 C CA . PHE A 1 159 ? 4.134 5.696 -7.783 1.00 95.12 159 PHE A CA 1
ATOM 1247 C C . PHE A 1 159 ? 4.516 6.796 -6.783 1.00 95.12 159 PHE A C 1
ATOM 1249 O O . PHE A 1 159 ? 4.038 6.789 -5.645 1.00 95.12 159 PHE A O 1
ATOM 1256 N N . ALA A 1 160 ? 5.322 7.774 -7.208 1.00 94.44 160 ALA A N 1
ATOM 1257 C CA . ALA A 1 160 ? 5.703 8.917 -6.380 1.00 94.44 160 ALA A CA 1
ATOM 1258 C C . ALA A 1 160 ? 4.472 9.717 -5.919 1.00 94.44 160 ALA A C 1
ATOM 1260 O O . ALA A 1 160 ? 4.363 10.092 -4.745 1.00 94.44 160 ALA A O 1
ATOM 1261 N N . HIS A 1 161 ? 3.497 9.910 -6.812 1.00 94.94 161 HIS A N 1
ATOM 1262 C CA . HIS A 1 161 ? 2.223 10.535 -6.478 1.00 94.94 161 HIS A CA 1
ATOM 1263 C C . HIS A 1 161 ? 1.462 9.744 -5.404 1.00 94.94 161 HIS A C 1
ATOM 1265 O O . HIS A 1 161 ? 1.006 10.325 -4.416 1.00 94.94 161 HIS A O 1
ATOM 1271 N N . THR A 1 162 ? 1.380 8.419 -5.530 1.00 96.12 162 THR A N 1
ATOM 1272 C CA . THR A 1 162 ? 0.724 7.557 -4.537 1.00 96.12 162 THR A CA 1
ATOM 1273 C C . THR A 1 162 ? 1.429 7.604 -3.177 1.00 96.12 162 THR A C 1
ATOM 1275 O O . THR A 1 162 ? 0.762 7.688 -2.143 1.00 96.12 162 THR A O 1
ATOM 1278 N N . ILE A 1 163 ? 2.765 7.656 -3.133 1.00 96.56 163 ILE A N 1
ATOM 1279 C CA . ILE A 1 163 ? 3.518 7.858 -1.881 1.00 96.56 16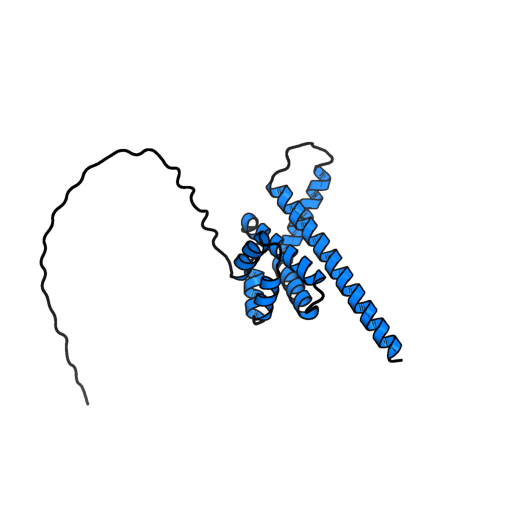3 ILE A CA 1
ATOM 1280 C C . ILE A 1 163 ? 3.195 9.222 -1.247 1.00 96.56 163 ILE A C 1
ATOM 1282 O O . ILE A 1 163 ? 3.017 9.323 -0.025 1.00 96.56 163 ILE A O 1
ATOM 1286 N N . ALA A 1 164 ? 3.052 10.278 -2.052 1.00 95.12 164 ALA A N 1
ATOM 1287 C CA . ALA A 1 164 ? 2.641 11.591 -1.558 1.00 95.12 164 ALA A CA 1
ATOM 1288 C C . ALA A 1 164 ? 1.213 11.570 -0.978 1.00 95.12 164 ALA A C 1
ATOM 1290 O O . ALA A 1 164 ? 0.977 12.126 0.104 1.00 95.12 164 ALA A O 1
ATOM 1291 N N . GLN A 1 165 ? 0.279 10.883 -1.644 1.00 96.12 165 GLN A N 1
ATOM 1292 C CA . GLN A 1 165 ? -1.074 10.665 -1.128 1.00 96.12 165 GLN A CA 1
ATOM 1293 C C . GLN A 1 165 ? -1.050 9.892 0.196 1.00 96.12 165 GLN A C 1
ATOM 1295 O O . GLN A 1 165 ? -1.672 10.323 1.169 1.00 96.12 165 GLN A O 1
ATOM 1300 N N . LEU A 1 166 ? -0.279 8.806 0.277 1.00 95.94 166 LEU A N 1
ATOM 1301 C CA . LEU A 1 166 ? -0.113 8.007 1.491 1.00 95.94 166 LEU A CA 1
ATOM 1302 C C . LEU A 1 166 ? 0.353 8.864 2.671 1.00 95.94 166 LEU A C 1
ATOM 1304 O O . LEU A 1 166 ? -0.236 8.808 3.755 1.00 95.94 166 LEU A O 1
ATOM 1308 N N . ARG A 1 167 ? 1.333 9.750 2.450 1.00 95.38 167 ARG A N 1
ATOM 1309 C CA . ARG A 1 167 ? 1.788 10.715 3.463 1.00 95.38 167 ARG A CA 1
ATOM 1310 C C . ARG A 1 167 ? 0.656 11.628 3.936 1.00 95.38 167 ARG A C 1
ATOM 1312 O O . ARG A 1 167 ? 0.525 11.889 5.133 1.00 95.38 167 ARG A O 1
ATOM 1319 N N . GLN A 1 168 ? -0.160 12.136 3.013 1.00 96.50 168 GLN A N 1
ATOM 1320 C CA . GLN A 1 168 ? -1.286 13.006 3.350 1.00 96.50 168 GLN A CA 1
ATOM 1321 C C . GLN A 1 168 ? -2.340 12.267 4.184 1.00 96.50 168 GLN A C 1
ATOM 1323 O O . GLN A 1 168 ? -2.796 12.802 5.200 1.00 96.50 168 GLN A O 1
ATOM 1328 N N . LYS A 1 169 ? -2.709 11.042 3.791 1.00 95.44 169 LYS A N 1
ATOM 1329 C CA . LYS A 1 169 ? -3.716 10.233 4.494 1.00 95.44 169 LYS A CA 1
ATOM 1330 C C . LYS A 1 169 ? -3.239 9.807 5.877 1.00 95.44 169 LYS A C 1
ATOM 1332 O O . LYS A 1 169 ? -3.985 9.967 6.842 1.00 95.44 169 LYS A O 1
ATOM 1337 N N . GLN A 1 170 ? -1.981 9.387 6.008 1.00 95.00 170 GLN A N 1
ATOM 1338 C CA . GLN A 1 170 ? -1.377 9.068 7.302 1.00 95.00 170 GLN A CA 1
ATOM 1339 C C . GLN A 1 170 ? -1.390 10.281 8.243 1.00 95.00 170 GLN A C 1
ATOM 1341 O O . GLN A 1 170 ? -1.821 10.173 9.395 1.00 95.00 170 GLN A O 1
ATOM 1346 N N . LYS A 1 171 ? -1.010 11.465 7.742 1.00 95.50 171 LYS A N 1
ATOM 1347 C CA . LYS A 1 171 ? -1.033 12.706 8.527 1.00 95.50 171 LYS A CA 1
ATOM 1348 C C . LYS A 1 171 ? -2.451 13.072 8.966 1.00 95.50 171 LYS A C 1
ATOM 1350 O O . LYS A 1 171 ? -2.660 13.442 10.121 1.00 95.50 171 LYS A O 1
ATOM 1355 N N . ALA A 1 172 ? -3.430 12.955 8.071 1.00 94.56 172 ALA A N 1
ATOM 1356 C CA . ALA A 1 172 ? -4.831 13.218 8.388 1.00 94.56 172 ALA A CA 1
ATOM 1357 C C . ALA A 1 172 ? -5.366 12.251 9.460 1.00 94.56 172 ALA A C 1
ATOM 1359 O O . ALA A 1 172 ? -5.992 12.689 10.430 1.00 94.56 172 ALA A O 1
ATOM 1360 N N . ALA A 1 173 ? -5.074 10.954 9.326 1.00 92.44 173 ALA A N 1
ATOM 1361 C CA . ALA A 1 173 ? -5.466 9.936 10.295 1.00 92.44 173 ALA A CA 1
ATOM 1362 C C . ALA A 1 173 ? -4.836 10.190 11.677 1.00 92.44 173 ALA A C 1
ATOM 1364 O O . ALA A 1 173 ? -5.545 10.138 12.687 1.00 92.44 173 ALA A O 1
ATOM 1365 N N . SER A 1 174 ? -3.545 10.543 11.710 1.00 93.19 174 SER A N 1
ATOM 1366 C CA . SER A 1 174 ? -2.800 10.890 12.927 1.00 93.19 174 SER A CA 1
ATOM 1367 C C . SER A 1 174 ? -3.368 12.127 13.631 1.00 93.19 174 SER A C 1
ATOM 1369 O O . SER A 1 174 ? -3.743 12.053 14.802 1.00 93.19 174 SER A O 1
ATOM 1371 N N . ASN A 1 175 ? -3.549 13.237 12.905 1.00 94.62 175 ASN A N 1
ATOM 1372 C CA . ASN A 1 175 ? -4.113 14.475 13.456 1.00 94.62 175 ASN A CA 1
ATOM 1373 C C . ASN A 1 175 ? -5.495 14.247 14.077 1.00 94.62 175 ASN A C 1
ATOM 1375 O O . ASN A 1 175 ? -5.813 14.775 15.143 1.00 94.62 175 ASN A O 1
ATOM 1379 N N . ARG A 1 176 ? -6.329 13.435 13.423 1.00 92.31 176 ARG A N 1
ATOM 1380 C CA . ARG A 1 176 ? -7.659 13.110 13.937 1.00 92.31 176 ARG A CA 1
ATOM 1381 C C . ARG A 1 176 ? -7.587 12.280 15.219 1.00 92.31 176 ARG A C 1
ATOM 1383 O O . ARG A 1 176 ? -8.362 12.542 16.140 1.00 92.31 176 ARG A O 1
ATOM 1390 N N . LEU A 1 177 ? -6.697 11.287 15.290 1.00 91.69 177 LEU A N 1
ATOM 1391 C CA . LEU A 1 177 ? -6.499 10.501 16.512 1.00 91.69 177 LEU A CA 1
ATOM 1392 C C . LEU A 1 177 ? -6.011 11.396 17.657 1.00 91.69 177 LEU A C 1
ATOM 1394 O O . LEU A 1 177 ? -6.583 11.359 18.745 1.00 91.69 177 LEU A O 1
ATOM 1398 N N . GLN A 1 178 ? -5.032 12.261 17.384 1.00 93.44 178 GLN A N 1
ATOM 1399 C CA . GLN A 1 178 ? -4.517 13.232 18.345 1.00 93.44 178 GLN A CA 1
ATOM 1400 C C . GLN A 1 178 ? -5.620 14.164 18.864 1.00 93.44 178 GLN A C 1
ATOM 1402 O O . GLN A 1 178 ? -5.731 14.355 20.073 1.00 93.44 178 GLN A O 1
ATOM 1407 N N . GLY A 1 179 ? -6.472 14.692 17.980 1.00 93.38 179 GLY A N 1
ATOM 1408 C CA . GLY A 1 179 ? -7.595 15.547 18.370 1.00 93.38 179 GLY A CA 1
ATOM 1409 C C . GLY A 1 179 ? -8.585 14.836 19.299 1.00 93.38 179 GLY A C 1
ATOM 1410 O O . GLY A 1 179 ? -8.987 15.398 20.317 1.00 93.38 179 GLY A O 1
ATOM 1411 N N . LYS A 1 180 ? -8.925 13.571 19.007 1.00 92.75 180 LYS A N 1
ATOM 1412 C CA . LYS A 1 180 ? -9.780 12.755 19.888 1.00 92.75 180 LYS A CA 1
ATOM 1413 C C . LYS A 1 180 ? -9.121 12.501 21.244 1.00 92.75 180 LYS A C 1
ATOM 1415 O O . LYS A 1 180 ? -9.776 12.657 22.267 1.00 92.75 180 LYS A O 1
ATOM 1420 N N . MET A 1 181 ? -7.833 12.155 21.263 1.00 92.56 181 MET A N 1
ATOM 1421 C CA . MET A 1 181 ? -7.090 11.934 22.507 1.00 92.56 181 MET A CA 1
ATOM 1422 C C . MET A 1 181 ? -7.034 13.196 23.372 1.00 92.56 181 MET A C 1
ATOM 1424 O O . MET A 1 181 ? -7.307 13.127 24.567 1.00 92.56 181 MET A O 1
ATOM 1428 N N . GLN A 1 182 ? -6.727 14.351 22.776 1.00 93.56 182 GLN A N 1
ATOM 1429 C CA . GLN A 1 182 ? -6.699 15.636 23.479 1.00 93.56 182 GLN A CA 1
ATOM 1430 C C . GLN A 1 182 ? -8.067 15.984 24.064 1.00 93.56 182 GLN A C 1
ATOM 1432 O O . GLN A 1 182 ? -8.151 16.347 25.235 1.00 93.56 182 GLN A O 1
ATOM 1437 N N . HIS A 1 183 ? -9.136 15.816 23.282 1.00 94.12 183 HIS A N 1
ATOM 1438 C CA . HIS A 1 183 ? -10.494 16.060 23.756 1.00 94.12 183 HIS A CA 1
ATOM 1439 C C . HIS A 1 183 ? -10.847 15.176 24.959 1.00 94.12 183 HIS A C 1
ATOM 1441 O O . HIS A 1 183 ? -11.305 15.687 25.978 1.00 94.12 183 HIS A O 1
ATOM 1447 N N . THR A 1 184 ? -10.559 13.873 24.887 1.00 94.56 184 THR A N 1
ATOM 1448 C CA . THR A 1 184 ? -10.795 12.946 26.003 1.00 94.56 184 THR A CA 1
ATOM 1449 C C . THR A 1 184 ? -9.994 13.332 27.247 1.00 94.56 184 THR A C 1
ATOM 1451 O O . THR A 1 184 ? -10.539 13.319 28.344 1.00 94.56 184 THR A O 1
ATOM 1454 N N . ILE A 1 185 ? -8.725 13.730 27.102 1.00 93.69 185 ILE A N 1
ATOM 1455 C CA . ILE A 1 185 ? -7.898 14.181 28.236 1.00 93.69 185 ILE A CA 1
ATOM 1456 C C . ILE A 1 185 ? -8.486 15.438 28.891 1.00 93.69 185 ILE A C 1
ATOM 1458 O O . ILE A 1 185 ? -8.462 15.550 30.114 1.00 93.69 185 ILE A O 1
ATOM 1462 N N . CYS A 1 186 ? -9.028 16.373 28.106 1.00 92.06 186 CYS A N 1
ATOM 1463 C CA . CYS A 1 186 ? -9.686 17.567 28.635 1.00 92.06 186 CYS A CA 1
ATOM 1464 C C . CYS A 1 186 ? -10.982 17.254 29.393 1.00 92.06 186 CYS A C 1
ATOM 1466 O O . CYS A 1 186 ? -11.288 17.969 30.336 1.00 92.06 186 CYS A O 1
ATOM 1468 N N . LEU A 1 187 ? -11.724 16.211 29.007 1.00 92.62 187 LEU A N 1
ATOM 1469 C CA . LEU A 1 187 ? -12.940 15.784 29.715 1.00 92.62 187 LEU A CA 1
ATOM 1470 C C . LEU A 1 187 ? -12.653 15.034 31.025 1.00 92.62 187 LEU A C 1
ATOM 1472 O O . LEU A 1 187 ? -13.537 14.921 31.868 1.00 92.62 187 LEU A O 1
ATOM 1476 N N . LEU A 1 188 ? -11.445 14.490 31.180 1.00 91.12 188 LEU A N 1
ATOM 1477 C CA . LEU A 1 188 ? -11.011 13.770 32.381 1.00 91.12 188 LEU A CA 1
ATOM 1478 C C . LEU A 1 188 ? -10.342 14.678 33.429 1.00 91.12 188 LEU A C 1
ATOM 1480 O O . LEU A 1 188 ? -9.945 14.180 34.483 1.00 91.12 188 LEU A O 1
ATOM 1484 N N . ARG A 1 189 ? -10.177 15.972 33.137 1.00 65.38 189 ARG A N 1
ATOM 1485 C CA . ARG A 1 189 ? -9.644 16.986 34.058 1.00 65.38 189 ARG A CA 1
ATOM 1486 C C . ARG A 1 189 ? -10.762 17.841 34.628 1.00 65.38 189 ARG A C 1
ATOM 1488 O O . ARG A 1 189 ? -10.624 18.206 35.814 1.00 65.38 189 ARG A O 1
#

Radius of gyration: 28.17 Å; chains: 1; bounding box: 40×85×76 Å

InterPro domains:
  IPR007319 WDR36/Utp21, C-terminal domain [PF04192] (15-188)